Protein AF-E1YD56-F1 (afdb_monomer)

Sequence (210 aa):
MLNVIISDNLYDTQFVEKWTTGFDELAEHIKAYPPEKIEKITLVPEKIIRSMAHLFAANKPACIVEGINTLQQVPTGFQSQRAMLILQSITANIDIAGGLLAVDLGGPEIPSVANCASLRLSDTPKEPSMGQEQFPILVQGGWTAQGMLLPDMILTGKPYPIKGLAVVGSNPLLTWPNTNKMRSALKKPALFTAISIQEMFNYQGNPGFL

Radius of gyration: 22.92 Å; Cα contacts (8 Å, |Δi|>4): 198; chains: 1; bounding box: 48×49×58 Å

Structure (mmCIF, N/CA/C/O backbone):
data_AF-E1YD56-F1
#
_entry.id   AF-E1YD56-F1
#
loop_
_atom_site.group_PDB
_atom_site.id
_atom_site.type_symbol
_atom_site.label_atom_id
_atom_site.label_alt_id
_atom_site.label_comp_id
_atom_site.label_asym_id
_atom_site.label_entity_id
_atom_site.label_seq_id
_atom_site.pdbx_PDB_ins_code
_atom_site.Cartn_x
_atom_site.Cartn_y
_atom_site.Cartn_z
_atom_site.occupancy
_atom_site.B_iso_or_equiv
_atom_site.auth_seq_id
_atom_site.auth_comp_id
_atom_site.auth_asym_id
_atom_site.auth_atom_id
_atom_site.pdbx_PDB_model_num
ATOM 1 N N . MET A 1 1 ? 3.301 -2.796 -14.795 1.00 97.50 1 MET A N 1
ATOM 2 C CA . MET A 1 1 ? 4.422 -1.853 -15.017 1.00 97.50 1 MET A CA 1
ATOM 3 C C . MET A 1 1 ? 5.742 -2.419 -14.520 1.00 97.50 1 MET A C 1
ATOM 5 O O . MET A 1 1 ? 6.597 -2.626 -15.361 1.00 97.50 1 MET A O 1
ATOM 9 N N . LEU A 1 2 ? 5.891 -2.746 -13.226 1.00 97.94 2 LEU A N 1
ATOM 10 C CA . LEU A 1 2 ? 7.128 -3.347 -12.686 1.00 97.94 2 LEU A CA 1
ATOM 11 C C . LEU A 1 2 ? 7.635 -4.549 -13.500 1.00 97.94 2 LEU A C 1
ATOM 13 O O . LEU A 1 2 ? 8.813 -4.593 -13.820 1.00 97.94 2 LEU A O 1
ATOM 17 N N . ASN A 1 3 ? 6.738 -5.466 -13.891 1.00 98.25 3 ASN A N 1
ATOM 18 C CA . ASN A 1 3 ? 7.088 -6.615 -14.734 1.00 98.25 3 ASN A CA 1
ATOM 19 C C . ASN A 1 3 ? 7.823 -6.189 -16.019 1.00 98.25 3 ASN A C 1
ATOM 21 O O . ASN A 1 3 ? 8.915 -6.677 -16.261 1.00 98.25 3 ASN A O 1
ATOM 25 N N . VAL A 1 4 ? 7.258 -5.228 -16.760 1.00 98.44 4 VAL A N 1
ATOM 26 C CA . VAL A 1 4 ? 7.812 -4.702 -18.022 1.00 98.44 4 VAL A CA 1
ATOM 27 C C . VAL A 1 4 ? 9.142 -3.986 -17.789 1.00 98.44 4 VAL A C 1
ATOM 29 O O . VAL A 1 4 ? 10.102 -4.214 -18.507 1.00 98.44 4 VAL A O 1
ATOM 32 N N . ILE A 1 5 ? 9.227 -3.139 -16.760 1.00 98.31 5 ILE A N 1
ATOM 33 C CA . ILE A 1 5 ? 10.460 -2.391 -16.461 1.00 98.31 5 ILE A CA 1
ATOM 34 C C . ILE A 1 5 ? 11.612 -3.332 -16.106 1.00 98.31 5 ILE A C 1
ATOM 36 O O . ILE A 1 5 ? 12.743 -3.088 -16.515 1.00 98.31 5 ILE A O 1
ATOM 40 N N . ILE A 1 6 ? 11.331 -4.401 -15.361 1.00 98.19 6 ILE A N 1
ATOM 41 C CA . ILE A 1 6 ? 12.342 -5.385 -14.970 1.00 98.19 6 ILE A CA 1
ATOM 42 C C . ILE A 1 6 ? 12.694 -6.298 -16.151 1.00 98.19 6 ILE A C 1
ATOM 44 O O . ILE A 1 6 ? 13.875 -6.489 -16.417 1.00 98.19 6 ILE A O 1
ATOM 48 N N . SER A 1 7 ? 11.708 -6.823 -16.890 1.00 97.62 7 SER A N 1
ATOM 49 C CA . SER A 1 7 ? 11.961 -7.718 -18.032 1.00 97.62 7 SER A CA 1
ATOM 50 C C . SER A 1 7 ? 12.746 -7.044 -19.150 1.00 97.62 7 SER A C 1
ATOM 52 O O . SER A 1 7 ? 13.594 -7.675 -19.776 1.00 97.62 7 SER A O 1
ATOM 54 N N . ASP A 1 8 ? 12.476 -5.760 -19.374 1.00 97.88 8 ASP A N 1
ATOM 55 C CA . ASP A 1 8 ? 13.041 -4.997 -20.481 1.00 97.88 8 ASP A CA 1
ATOM 56 C C . ASP A 1 8 ? 14.311 -4.235 -20.046 1.00 97.88 8 ASP A C 1
ATOM 58 O O . ASP A 1 8 ? 14.873 -3.472 -20.827 1.00 97.88 8 ASP A O 1
ATOM 62 N N . ASN A 1 9 ? 14.791 -4.461 -18.812 1.00 97.56 9 ASN A N 1
ATOM 63 C CA . ASN A 1 9 ? 15.981 -3.834 -18.219 1.00 97.56 9 ASN A CA 1
ATOM 64 C C . ASN A 1 9 ? 15.946 -2.293 -18.253 1.00 97.56 9 ASN A C 1
ATOM 66 O O . ASN A 1 9 ? 16.940 -1.636 -18.552 1.00 97.56 9 ASN A O 1
ATOM 70 N N . LEU A 1 10 ? 14.783 -1.708 -17.950 1.00 97.69 10 LEU A N 1
ATOM 71 C CA . LEU A 1 10 ? 14.548 -0.257 -17.962 1.00 97.69 10 LEU A CA 1
ATOM 72 C C . LEU A 1 10 ? 14.755 0.405 -16.586 1.00 97.69 10 LEU A C 1
ATOM 74 O O . LEU A 1 10 ? 14.531 1.606 -16.431 1.00 97.69 10 LEU A O 1
ATOM 78 N N . TYR A 1 11 ? 15.114 -0.375 -15.568 1.00 97.69 11 TYR A N 1
ATOM 79 C CA . TYR A 1 11 ? 15.417 0.121 -14.227 1.00 97.69 11 TYR A CA 1
ATOM 80 C C . TYR A 1 11 ? 16.846 0.680 -14.146 1.00 97.69 11 TYR A C 1
ATOM 82 O O . TYR A 1 11 ? 17.686 0.440 -15.009 1.00 97.69 11 TYR A O 1
ATOM 90 N N . ASP A 1 12 ? 17.128 1.454 -13.103 1.00 97.62 12 ASP A N 1
ATOM 91 C CA . ASP A 1 12 ? 18.448 2.018 -12.849 1.00 97.62 12 ASP A CA 1
ATOM 92 C C . ASP A 1 12 ? 19.313 1.024 -12.063 1.00 97.62 12 ASP A C 1
ATOM 94 O O . ASP A 1 12 ? 19.185 0.889 -10.845 1.00 97.62 12 ASP A O 1
ATOM 98 N N . THR A 1 13 ? 20.182 0.297 -12.769 1.00 97.12 13 THR A N 1
ATOM 99 C CA . THR A 1 13 ? 21.017 -0.759 -12.177 1.00 97.12 13 THR A CA 1
ATOM 100 C C . THR A 1 13 ? 21.904 -0.237 -11.049 1.00 97.12 13 THR A C 1
ATOM 102 O O . THR A 1 13 ? 21.991 -0.870 -10.002 1.00 97.12 13 THR A O 1
ATOM 105 N N . GLN A 1 14 ? 22.510 0.945 -11.212 1.00 97.31 14 GLN A N 1
ATOM 106 C CA . GLN A 1 14 ? 23.402 1.502 -10.190 1.00 97.31 14 GLN A CA 1
ATOM 107 C C . GLN A 1 14 ? 22.642 1.878 -8.920 1.00 97.31 14 GLN A C 1
ATOM 109 O O . GLN A 1 14 ? 23.157 1.687 -7.818 1.00 97.31 14 GLN A O 1
ATOM 114 N N . PHE A 1 15 ? 21.435 2.429 -9.062 1.00 96.62 15 PHE A N 1
ATOM 115 C CA . PHE A 1 15 ? 20.591 2.744 -7.919 1.00 96.62 15 PHE A CA 1
ATOM 116 C C . PHE A 1 15 ? 20.139 1.474 -7.200 1.00 96.62 15 PHE A C 1
ATOM 118 O O . PHE A 1 15 ? 20.259 1.390 -5.979 1.00 96.62 15 PHE A O 1
ATOM 125 N N . VAL A 1 16 ? 19.662 0.479 -7.952 1.00 97.56 16 VAL A N 1
ATOM 126 C CA . VAL A 1 16 ? 19.208 -0.804 -7.402 1.00 97.56 16 VAL A CA 1
ATOM 127 C C . VAL A 1 16 ? 20.330 -1.488 -6.616 1.00 97.56 16 VAL A C 1
ATOM 129 O O . VAL A 1 16 ? 20.113 -1.864 -5.466 1.00 97.56 16 VAL A O 1
ATOM 132 N N . GLU A 1 17 ? 21.537 -1.573 -7.176 1.00 97.44 17 GLU A N 1
ATOM 133 C CA . GLU A 1 17 ? 22.689 -2.211 -6.523 1.00 97.44 17 GLU A CA 1
ATOM 134 C C . GLU A 1 17 ? 23.142 -1.489 -5.246 1.00 97.44 17 GLU A C 1
ATOM 136 O O . GLU A 1 17 ? 23.546 -2.135 -4.281 1.00 97.44 17 GLU A O 1
ATOM 141 N N . LYS A 1 18 ? 23.107 -0.151 -5.231 1.00 97.50 18 LYS A N 1
ATOM 142 C CA . LYS A 1 18 ? 23.655 0.648 -4.121 1.00 97.50 18 LYS A CA 1
ATOM 143 C C . LYS A 1 18 ? 22.656 0.912 -2.999 1.00 97.50 18 LYS A C 1
ATOM 145 O O . LYS A 1 18 ? 23.067 1.026 -1.848 1.00 97.50 18 LYS A O 1
ATOM 150 N N . TRP A 1 19 ? 21.377 1.069 -3.333 1.00 96.12 19 TRP A N 1
ATOM 151 C CA . TRP A 1 19 ? 20.384 1.682 -2.441 1.00 96.12 19 TRP A CA 1
ATOM 152 C C . TRP A 1 19 ? 19.150 0.821 -2.186 1.00 96.12 19 TRP A C 1
ATOM 154 O O . TRP A 1 19 ? 18.230 1.269 -1.503 1.00 96.12 19 TRP A O 1
ATOM 164 N N . THR A 1 20 ? 19.096 -0.400 -2.718 1.00 96.25 20 THR A N 1
ATOM 165 C CA . THR A 1 20 ? 17.945 -1.285 -2.522 1.00 96.25 20 THR A CA 1
ATOM 166 C C . THR A 1 20 ? 18.356 -2.646 -1.980 1.00 96.25 20 THR A C 1
ATOM 168 O O . THR A 1 20 ? 19.512 -3.054 -2.054 1.00 96.25 20 THR A O 1
ATOM 171 N N . THR A 1 21 ? 17.386 -3.353 -1.411 1.00 97.31 21 THR A N 1
ATOM 172 C CA . THR A 1 21 ? 17.513 -4.748 -0.990 1.00 97.31 21 THR A CA 1
ATOM 173 C C . THR A 1 21 ? 16.291 -5.520 -1.473 1.00 97.31 21 THR A C 1
ATOM 175 O O . THR A 1 21 ? 15.221 -4.943 -1.687 1.00 97.31 21 THR A O 1
ATOM 178 N N . GLY A 1 22 ? 16.440 -6.830 -1.673 1.00 97.00 22 GLY A N 1
ATOM 179 C CA . GLY A 1 22 ? 15.328 -7.690 -2.081 1.00 97.00 22 GLY A CA 1
ATOM 180 C C . GLY A 1 22 ? 14.933 -7.589 -3.564 1.00 97.00 22 GLY A C 1
ATOM 181 O O . GLY A 1 22 ? 13.801 -7.931 -3.919 1.00 97.00 22 GLY A O 1
ATOM 182 N N . PHE A 1 23 ? 15.801 -7.040 -4.427 1.00 98.06 23 PHE A N 1
ATOM 183 C CA . PHE A 1 23 ? 15.485 -6.848 -5.848 1.00 98.06 23 PHE A CA 1
ATOM 184 C C . PHE A 1 23 ? 15.332 -8.177 -6.591 1.00 98.06 23 PHE A C 1
ATOM 186 O O . PHE A 1 23 ? 14.407 -8.313 -7.389 1.00 98.06 23 PHE A O 1
ATOM 193 N N . ASP A 1 24 ? 16.175 -9.167 -6.302 1.00 97.69 24 ASP A N 1
ATOM 194 C CA . ASP A 1 24 ? 16.116 -10.477 -6.957 1.00 97.69 24 ASP A CA 1
ATOM 195 C C . ASP A 1 24 ? 14.813 -11.210 -6.610 1.00 97.69 24 ASP A C 1
ATOM 197 O O . ASP A 1 24 ? 14.132 -11.750 -7.485 1.00 97.69 24 ASP A O 1
ATOM 201 N N . GLU A 1 25 ? 14.393 -11.155 -5.344 1.00 98.38 25 GLU A N 1
ATOM 202 C CA . GLU A 1 25 ? 13.125 -11.711 -4.878 1.00 98.38 25 GLU A CA 1
ATOM 203 C C . GLU A 1 25 ? 11.928 -10.989 -5.506 1.00 98.38 25 GLU A C 1
ATOM 205 O O . GLU A 1 25 ? 10.936 -11.624 -5.874 1.00 98.38 25 GLU A O 1
ATOM 210 N N . LEU A 1 26 ? 12.014 -9.664 -5.669 1.00 97.75 26 LEU A N 1
ATOM 211 C CA . LEU A 1 26 ? 11.012 -8.881 -6.388 1.00 97.75 26 LEU A CA 1
ATOM 212 C C . LEU A 1 26 ? 10.951 -9.277 -7.869 1.00 97.75 26 LEU A C 1
ATOM 214 O O . LEU A 1 26 ? 9.853 -9.461 -8.401 1.00 97.75 26 LEU A O 1
ATOM 218 N N . ALA A 1 27 ? 12.102 -9.391 -8.531 1.00 97.69 27 ALA A N 1
ATOM 219 C CA . ALA A 1 27 ? 12.211 -9.742 -9.940 1.00 97.69 27 ALA A CA 1
ATOM 220 C C . ALA A 1 27 ? 11.652 -11.145 -10.204 1.00 97.69 27 ALA A C 1
ATOM 222 O O . ALA A 1 27 ? 10.954 -11.350 -11.196 1.00 97.69 27 ALA A O 1
ATOM 223 N N . GLU A 1 28 ? 11.873 -12.094 -9.295 1.00 98.31 28 GLU A N 1
ATOM 224 C CA . GLU A 1 28 ? 11.252 -13.414 -9.371 1.00 98.31 28 GLU A CA 1
ATOM 225 C C . GLU A 1 28 ? 9.739 -13.337 -9.132 1.00 98.31 28 GLU A C 1
ATOM 227 O O . GLU A 1 28 ? 8.950 -13.832 -9.939 1.00 98.31 28 GLU A O 1
ATOM 232 N N . HIS A 1 29 ? 9.304 -12.643 -8.076 1.00 97.50 29 HIS A N 1
ATOM 233 C CA . HIS A 1 29 ? 7.885 -12.500 -7.748 1.00 97.50 29 HIS A CA 1
ATOM 234 C C . HIS A 1 29 ? 7.080 -11.870 -8.892 1.00 97.50 29 HIS A C 1
ATOM 236 O O . HIS A 1 29 ? 5.958 -12.296 -9.187 1.00 97.50 29 HIS A O 1
ATOM 242 N N . ILE A 1 30 ? 7.640 -10.857 -9.562 1.00 97.00 30 ILE A N 1
ATOM 243 C CA . ILE A 1 30 ? 6.908 -10.086 -10.564 1.00 97.00 30 ILE A CA 1
ATOM 244 C C . ILE A 1 30 ? 6.680 -10.859 -11.870 1.00 97.00 30 ILE A C 1
ATOM 246 O O . ILE A 1 30 ? 5.777 -10.501 -12.633 1.00 97.00 30 ILE A O 1
ATOM 250 N N . LYS A 1 31 ? 7.422 -11.950 -12.124 1.00 97.38 31 LYS A N 1
ATOM 251 C CA . LYS A 1 31 ? 7.210 -12.833 -13.289 1.00 97.38 31 LYS A CA 1
ATOM 252 C C . LYS A 1 31 ? 5.800 -13.419 -13.322 1.00 97.38 31 LYS A C 1
ATOM 254 O O . LYS A 1 31 ? 5.250 -13.637 -14.397 1.00 97.38 31 LYS A O 1
ATOM 259 N N . ALA A 1 32 ? 5.168 -13.597 -12.160 1.00 97.31 32 ALA A N 1
ATOM 260 C CA . ALA A 1 32 ? 3.796 -14.089 -12.047 1.00 97.31 32 ALA A CA 1
ATOM 261 C C . ALA A 1 32 ? 2.719 -13.088 -12.528 1.00 97.31 32 ALA A C 1
ATOM 263 O O . ALA A 1 32 ? 1.527 -13.430 -12.545 1.00 97.31 32 ALA A O 1
ATOM 264 N N . TYR A 1 33 ? 3.114 -11.869 -12.915 1.00 97.00 33 TYR A N 1
ATOM 265 C CA . TYR A 1 33 ? 2.230 -10.760 -13.284 1.00 97.00 33 TYR A CA 1
ATOM 266 C C . TYR A 1 33 ? 2.557 -10.172 -14.673 1.00 97.00 33 TYR A C 1
ATOM 268 O O . TYR A 1 33 ? 2.828 -8.970 -14.780 1.00 97.00 33 TYR A O 1
ATOM 276 N N . PRO A 1 34 ? 2.533 -10.983 -15.747 1.00 97.81 34 PRO A N 1
ATOM 277 C CA . PRO A 1 34 ? 2.776 -10.487 -17.097 1.00 97.81 34 PRO A CA 1
ATOM 278 C C . PRO A 1 34 ? 1.607 -9.594 -17.582 1.00 97.81 34 PRO A C 1
ATOM 280 O O . PRO A 1 34 ? 0.466 -9.805 -17.145 1.00 97.81 34 PRO A O 1
ATOM 283 N N . PRO A 1 35 ? 1.846 -8.591 -18.452 1.00 97.75 35 PRO A N 1
ATOM 284 C CA . PRO A 1 35 ? 0.825 -7.634 -18.900 1.00 97.75 35 PRO A CA 1
ATOM 285 C C . PRO A 1 35 ? -0.464 -8.269 -19.435 1.00 97.75 35 PRO A C 1
ATOM 287 O O . PRO A 1 35 ? -1.548 -7.799 -19.104 1.00 97.75 35 PRO A O 1
ATOM 290 N N . GLU A 1 36 ? -0.363 -9.383 -20.156 1.00 97.38 36 GLU A N 1
ATOM 291 C CA . GLU A 1 36 ? -1.482 -10.123 -20.751 1.00 97.38 36 GLU A CA 1
ATOM 292 C C . GLU A 1 36 ? -2.401 -10.735 -19.679 1.00 97.38 36 GLU A C 1
ATOM 294 O O . GLU A 1 36 ? -3.612 -10.877 -19.862 1.00 97.38 36 GLU A O 1
ATOM 299 N N . LYS A 1 37 ? -1.832 -11.110 -18.524 1.00 97.56 37 LYS A N 1
ATOM 300 C CA . LYS A 1 37 ? -2.603 -11.563 -17.357 1.00 97.56 37 LYS A CA 1
ATOM 301 C C . LYS A 1 37 ? -3.250 -10.380 -16.646 1.00 97.56 37 LYS A C 1
ATOM 303 O O . LYS A 1 37 ? -4.392 -10.492 -16.206 1.00 97.56 37 LYS A O 1
ATOM 308 N N . ILE A 1 38 ? -2.524 -9.270 -16.517 1.00 97.06 38 ILE A N 1
ATOM 309 C CA . ILE A 1 38 ? -2.999 -8.075 -15.812 1.00 97.06 38 ILE A CA 1
ATOM 310 C C . ILE A 1 38 ? -4.135 -7.387 -16.566 1.00 97.06 38 ILE A C 1
ATOM 312 O O . ILE A 1 38 ? -5.080 -6.950 -15.916 1.00 97.06 38 ILE A O 1
ATOM 316 N N . GLU A 1 39 ? -4.111 -7.375 -17.899 1.00 97.94 39 GLU A N 1
ATOM 317 C CA . GLU A 1 39 ? -5.198 -6.842 -18.730 1.00 97.94 39 GLU A CA 1
ATOM 318 C C . GLU A 1 39 ? -6.559 -7.439 -18.353 1.00 97.94 39 GLU A C 1
ATOM 320 O O . GLU A 1 39 ? -7.542 -6.717 -18.209 1.00 97.94 39 GLU A O 1
ATOM 325 N N . LYS A 1 40 ? -6.614 -8.748 -18.089 1.00 97.62 40 LYS A N 1
ATOM 326 C CA . LYS A 1 40 ? -7.855 -9.431 -17.690 1.00 97.62 40 LYS A CA 1
ATOM 327 C C . LYS A 1 40 ? -8.380 -8.987 -16.321 1.00 97.62 40 LYS A C 1
ATOM 329 O O . LYS A 1 40 ? -9.562 -9.157 -16.047 1.00 97.62 40 LYS A O 1
ATOM 334 N N . ILE A 1 41 ? -7.507 -8.468 -15.457 1.00 95.88 41 ILE A N 1
ATOM 335 C CA . ILE A 1 41 ? -7.836 -8.037 -14.091 1.00 95.88 41 ILE A CA 1
ATOM 336 C C . ILE A 1 41 ? -8.216 -6.556 -14.076 1.00 95.88 41 ILE A C 1
ATOM 338 O O . ILE A 1 41 ? -9.197 -6.177 -13.444 1.00 95.88 41 ILE A O 1
ATOM 342 N N . THR A 1 42 ? -7.423 -5.715 -14.740 1.00 95.31 42 THR A N 1
ATOM 343 C CA . THR A 1 42 ? -7.572 -4.254 -14.694 1.00 95.31 42 THR A CA 1
ATOM 344 C C . THR A 1 42 ? -8.456 -3.706 -15.804 1.00 95.31 42 THR A C 1
ATOM 346 O O . THR A 1 42 ? -8.864 -2.552 -15.722 1.00 95.31 42 THR A O 1
ATOM 349 N N . LEU A 1 43 ? -8.726 -4.508 -16.841 1.00 97.44 43 LEU A N 1
ATOM 350 C CA . LEU A 1 43 ? -9.391 -4.102 -18.083 1.00 97.44 43 LEU A CA 1
ATOM 351 C C . LEU A 1 43 ? -8.620 -3.023 -18.866 1.00 97.44 43 LEU A C 1
ATOM 353 O O . LEU A 1 43 ? -9.164 -2.397 -19.774 1.00 97.44 43 LEU A O 1
ATOM 357 N N . VAL A 1 44 ? -7.344 -2.811 -18.530 1.00 97.69 44 VAL A N 1
ATOM 358 C CA . VAL A 1 44 ? -6.437 -1.925 -19.266 1.00 97.69 44 VAL A CA 1
ATOM 359 C C . VAL A 1 44 ? -5.682 -2.767 -20.295 1.00 97.69 44 VAL A C 1
ATOM 361 O O . VAL A 1 44 ? -4.990 -3.699 -19.880 1.00 97.69 44 VAL A O 1
ATOM 364 N N . PRO A 1 45 ? -5.750 -2.444 -21.602 1.00 98.31 45 PRO A N 1
ATOM 365 C CA . PRO A 1 45 ? -5.078 -3.228 -22.634 1.00 98.31 45 PRO A CA 1
ATOM 366 C C . PRO A 1 45 ? -3.582 -3.388 -22.359 1.00 98.31 45 PRO A C 1
ATOM 368 O O . PRO A 1 45 ? -2.910 -2.417 -21.992 1.00 98.31 45 PRO A O 1
ATOM 371 N N . GLU A 1 46 ? -3.026 -4.577 -22.590 1.00 97.81 46 GLU A N 1
ATOM 372 C CA . GLU A 1 46 ? -1.627 -4.870 -22.265 1.00 97.81 46 GLU A CA 1
ATOM 373 C C . GLU A 1 46 ? -0.641 -3.931 -22.975 1.00 97.81 46 GLU A C 1
ATOM 375 O O . GLU A 1 46 ? 0.334 -3.470 -22.374 1.00 97.81 46 GLU A O 1
ATOM 380 N N . LYS A 1 47 ? -0.963 -3.523 -24.210 1.00 98.12 47 LYS A N 1
ATOM 381 C CA . LYS A 1 47 ? -0.212 -2.514 -24.966 1.00 98.12 47 LYS A CA 1
ATOM 382 C C . LYS A 1 47 ? -0.116 -1.184 -24.215 1.00 98.12 47 LYS A C 1
ATOM 384 O O . LYS A 1 47 ? 0.958 -0.593 -24.177 1.00 98.12 47 LYS A O 1
ATOM 389 N N . ILE A 1 48 ? -1.202 -0.732 -23.585 1.00 98.44 48 ILE A N 1
ATOM 390 C CA . ILE A 1 48 ? -1.211 0.505 -22.793 1.00 98.44 48 ILE A CA 1
ATOM 391 C C . ILE A 1 48 ? -0.343 0.337 -21.544 1.00 98.44 48 ILE A C 1
ATOM 393 O O . ILE A 1 48 ? 0.470 1.210 -21.258 1.00 98.44 48 ILE A O 1
ATOM 397 N N . ILE A 1 49 ? -0.429 -0.803 -20.850 1.00 98.00 49 ILE A N 1
ATOM 398 C CA . ILE A 1 49 ? 0.411 -1.094 -19.674 1.00 98.00 49 ILE A CA 1
ATOM 399 C C . ILE A 1 49 ? 1.901 -1.050 -20.041 1.00 98.00 49 ILE A C 1
ATOM 401 O O . ILE A 1 49 ? 2.701 -0.454 -19.314 1.00 98.00 49 ILE A O 1
ATOM 405 N N . ARG A 1 50 ? 2.279 -1.671 -21.166 1.00 98.44 50 ARG A N 1
ATOM 406 C CA . ARG A 1 50 ? 3.653 -1.670 -21.687 1.00 98.44 50 ARG A CA 1
ATOM 407 C C . ARG A 1 50 ? 4.101 -0.260 -22.063 1.00 98.44 50 ARG A C 1
ATOM 409 O O . ARG A 1 50 ? 5.175 0.156 -21.633 1.00 98.44 50 ARG A O 1
ATOM 416 N N . SER A 1 51 ? 3.272 0.494 -22.787 1.00 98.25 51 SER A N 1
ATOM 417 C CA . SER A 1 51 ? 3.560 1.885 -23.154 1.00 98.25 51 SER A CA 1
ATOM 418 C C . SER A 1 51 ? 3.725 2.790 -21.933 1.00 98.25 51 SER A C 1
ATOM 420 O O . SER A 1 51 ? 4.674 3.562 -21.889 1.00 98.25 51 SER A O 1
ATOM 422 N N . MET A 1 52 ? 2.868 2.665 -20.915 1.00 97.62 52 MET A N 1
ATOM 423 C CA . MET A 1 52 ? 2.991 3.418 -19.661 1.00 97.62 52 MET A CA 1
ATOM 424 C C . MET A 1 52 ? 4.291 3.087 -18.927 1.00 97.62 52 MET A C 1
ATOM 426 O O . MET A 1 52 ? 4.949 3.987 -18.416 1.00 97.62 52 MET A O 1
ATOM 430 N N . ALA A 1 53 ? 4.675 1.808 -18.878 1.00 97.81 53 ALA A N 1
ATOM 431 C CA . ALA A 1 53 ? 5.910 1.370 -18.235 1.00 97.81 53 ALA A CA 1
ATOM 432 C C . ALA A 1 53 ? 7.157 1.956 -18.920 1.00 97.81 53 ALA A C 1
ATOM 434 O O . ALA A 1 53 ? 8.022 2.506 -18.242 1.00 97.81 53 ALA A O 1
ATOM 435 N N . HIS A 1 54 ? 7.206 1.907 -20.255 1.00 97.94 54 HIS A N 1
ATOM 436 C CA . HIS A 1 54 ? 8.284 2.510 -21.042 1.00 97.94 54 HIS A CA 1
ATOM 437 C C . HIS A 1 54 ? 8.316 4.031 -20.894 1.00 97.94 54 HIS A C 1
ATOM 439 O O . HIS A 1 54 ? 9.378 4.604 -20.674 1.00 97.94 54 HIS A O 1
ATOM 445 N N . LEU A 1 55 ? 7.153 4.685 -20.977 1.00 97.25 55 LEU A N 1
ATOM 446 C CA . LEU A 1 55 ? 7.039 6.132 -20.818 1.00 97.25 55 LEU A CA 1
ATOM 447 C C . LEU A 1 55 ? 7.554 6.574 -19.445 1.00 97.25 55 LEU A C 1
ATOM 449 O O . LEU A 1 55 ? 8.331 7.520 -19.364 1.00 97.25 55 LEU A O 1
ATOM 453 N N . PHE A 1 56 ? 7.151 5.876 -18.383 1.00 97.06 56 PHE A N 1
ATOM 454 C CA . PHE A 1 56 ? 7.570 6.184 -17.021 1.00 97.06 56 PHE A CA 1
ATOM 455 C C . PHE A 1 56 ? 9.081 5.999 -16.820 1.00 97.06 56 PHE A C 1
ATOM 457 O O . PHE A 1 56 ? 9.724 6.854 -16.225 1.00 97.06 56 PHE A O 1
ATOM 464 N N . ALA A 1 57 ? 9.662 4.912 -17.337 1.00 96.31 57 ALA A N 1
ATOM 465 C CA . ALA A 1 57 ? 11.094 4.652 -17.189 1.00 96.31 57 ALA A CA 1
ATOM 466 C C . ALA A 1 57 ? 11.977 5.586 -18.041 1.00 96.31 57 ALA A C 1
ATOM 468 O O . ALA A 1 57 ? 13.085 5.927 -17.626 1.00 96.31 57 ALA A O 1
ATOM 469 N N . ALA A 1 58 ? 11.494 6.008 -19.216 1.00 94.81 58 ALA A N 1
ATOM 470 C CA . ALA A 1 58 ? 12.241 6.861 -20.140 1.00 94.81 58 ALA A CA 1
ATOM 471 C C . ALA A 1 58 ? 12.229 8.350 -19.752 1.00 94.81 58 ALA A C 1
ATOM 473 O O . ALA A 1 58 ? 13.203 9.055 -20.010 1.00 94.81 58 ALA A O 1
ATOM 474 N N . ASN A 1 59 ? 11.144 8.846 -19.152 1.00 93.12 59 ASN A N 1
ATOM 475 C CA . ASN A 1 59 ? 11.035 10.251 -18.760 1.00 93.12 59 ASN A CA 1
ATOM 476 C C . ASN A 1 59 ? 11.536 10.432 -17.329 1.00 93.12 59 ASN A C 1
ATOM 478 O O . ASN A 1 59 ? 10.794 10.203 -16.381 1.00 93.12 59 ASN A O 1
ATOM 482 N N . LYS A 1 60 ? 12.794 10.849 -17.174 1.00 89.06 60 LYS A N 1
ATOM 483 C CA . LYS A 1 60 ? 13.384 11.177 -15.871 1.00 89.06 60 LYS A CA 1
ATOM 484 C C . LYS A 1 60 ? 13.577 12.695 -15.749 1.00 89.06 60 LYS A C 1
ATOM 486 O O . LYS A 1 60 ? 14.068 13.299 -16.705 1.00 89.06 60 LYS A O 1
ATOM 491 N N . PRO A 1 61 ? 13.250 13.317 -14.604 1.00 92.19 61 PRO A N 1
ATOM 492 C CA . PRO A 1 61 ? 12.629 12.736 -13.407 1.00 92.19 61 PRO A CA 1
ATOM 493 C C . PRO A 1 61 ? 11.125 12.450 -13.604 1.00 92.19 61 PRO A C 1
ATOM 495 O O . PRO A 1 61 ? 10.433 13.202 -14.289 1.00 92.19 61 PRO A O 1
ATOM 498 N N . ALA A 1 62 ? 10.615 11.388 -12.977 1.00 93.25 62 ALA A N 1
ATOM 499 C CA . ALA A 1 62 ? 9.187 11.064 -12.912 1.00 93.25 62 ALA A CA 1
ATOM 500 C C . ALA A 1 62 ? 8.724 10.904 -11.463 1.00 93.25 62 ALA A C 1
ATOM 502 O O . ALA A 1 62 ? 9.428 10.335 -10.637 1.00 93.25 62 ALA A O 1
ATOM 503 N N . CYS A 1 63 ? 7.509 11.351 -11.156 1.00 92.94 63 CYS A N 1
ATOM 504 C CA . CYS A 1 63 ? 6.941 11.260 -9.815 1.00 92.94 63 CYS A CA 1
ATOM 505 C C . CYS A 1 63 ? 5.502 10.748 -9.882 1.00 92.94 63 CYS A C 1
ATOM 507 O O . CYS A 1 63 ? 4.716 11.163 -10.737 1.00 92.94 63 CYS A O 1
ATOM 509 N N . ILE A 1 64 ? 5.162 9.837 -8.974 1.00 92.19 64 ILE A N 1
ATOM 510 C CA . ILE A 1 64 ? 3.803 9.359 -8.745 1.00 92.19 64 ILE A CA 1
ATOM 511 C C . ILE A 1 64 ? 3.334 9.991 -7.441 1.00 92.19 64 ILE A C 1
ATOM 513 O O . ILE A 1 64 ? 3.719 9.562 -6.353 1.00 92.19 64 ILE A O 1
ATOM 517 N N . VAL A 1 65 ? 2.491 11.014 -7.568 1.00 86.94 65 VAL A N 1
ATOM 518 C CA . VAL A 1 65 ? 1.845 11.667 -6.429 1.00 86.94 65 VAL A CA 1
ATOM 519 C C . VAL A 1 65 ? 0.494 11.010 -6.200 1.00 86.94 65 VAL A C 1
ATOM 521 O O . VAL A 1 65 ? -0.401 11.082 -7.043 1.00 86.94 65 VAL A O 1
ATOM 524 N N . GLU A 1 66 ? 0.342 10.365 -5.051 1.00 80.00 66 GLU A N 1
ATOM 525 C CA . GLU A 1 66 ? -0.953 9.848 -4.631 1.00 80.00 66 GLU A CA 1
ATOM 526 C C . GLU A 1 66 ? -1.857 10.992 -4.162 1.00 80.00 66 GLU A C 1
ATOM 528 O O . GLU A 1 66 ? -1.445 11.865 -3.397 1.00 80.00 66 GLU A O 1
ATOM 533 N N . GLY A 1 67 ? -3.121 10.9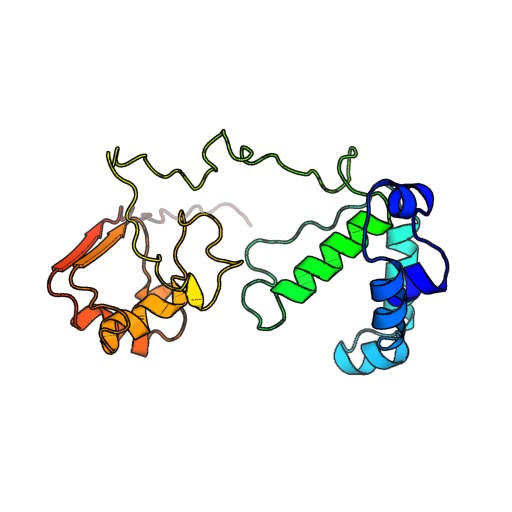62 -4.584 1.00 76.94 67 GLY A N 1
ATOM 534 C CA . GLY A 1 67 ? -4.154 11.778 -3.957 1.00 76.94 67 GLY A CA 1
ATOM 535 C C . GLY A 1 67 ? -4.448 11.302 -2.531 1.00 76.94 67 GLY A C 1
ATOM 536 O O . GLY A 1 67 ? -4.163 10.158 -2.155 1.00 76.94 67 GLY A O 1
ATOM 537 N N . ILE A 1 68 ? -5.080 12.168 -1.739 1.00 74.94 68 ILE A N 1
ATOM 538 C CA . ILE A 1 68 ? -5.507 11.823 -0.382 1.00 74.94 68 ILE A CA 1
ATOM 539 C C . ILE A 1 68 ? -6.490 10.650 -0.453 1.00 74.94 68 ILE A C 1
ATOM 541 O O . ILE A 1 68 ? -7.517 10.736 -1.125 1.00 74.94 68 ILE A O 1
ATOM 545 N N . ASN A 1 69 ? -6.189 9.572 0.281 1.00 70.06 69 ASN A N 1
ATOM 546 C CA . ASN A 1 69 ? -7.099 8.451 0.513 1.00 70.06 69 ASN A CA 1
ATOM 547 C C . ASN A 1 69 ? -7.490 7.643 -0.748 1.00 70.06 69 ASN A C 1
ATOM 549 O O . ASN A 1 69 ? -8.493 6.933 -0.748 1.00 70.06 69 ASN A O 1
ATOM 553 N N . THR A 1 70 ? -6.686 7.715 -1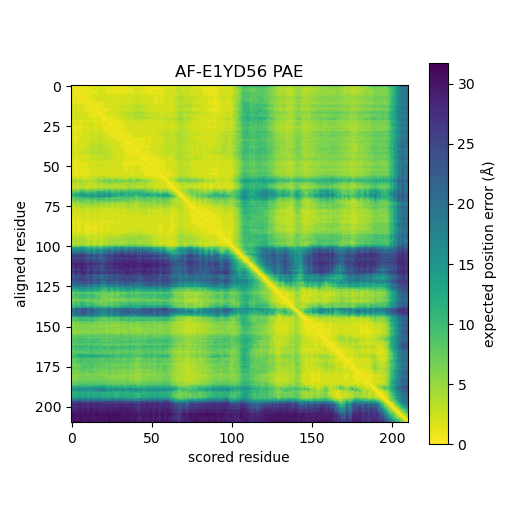.815 1.00 73.81 70 THR A N 1
ATOM 554 C CA . THR A 1 70 ? -7.003 7.083 -3.112 1.00 73.81 70 THR A CA 1
ATOM 555 C C . THR A 1 70 ? -6.972 5.553 -3.051 1.00 73.81 70 THR A C 1
ATOM 557 O O . THR A 1 70 ? -7.868 4.883 -3.555 1.00 73.81 70 THR A O 1
ATOM 560 N N . LEU A 1 71 ? -5.940 4.986 -2.417 1.00 83.44 71 LEU A N 1
ATOM 561 C CA . LEU A 1 71 ? -5.745 3.533 -2.312 1.00 83.44 71 LEU A CA 1
ATOM 562 C C . LEU A 1 71 ? -5.886 3.017 -0.879 1.00 83.44 71 LEU A C 1
ATOM 564 O O . LEU A 1 71 ? -5.956 1.814 -0.657 1.00 83.44 71 LEU A O 1
ATOM 568 N N . GLN A 1 72 ? -5.958 3.907 0.107 1.00 80.69 72 GLN A N 1
ATOM 569 C CA . GLN A 1 72 ? -5.914 3.544 1.526 1.00 80.69 72 GLN A CA 1
ATOM 570 C C . GLN A 1 72 ? -7.234 2.938 2.041 1.00 80.69 72 GLN A C 1
ATOM 572 O O . GLN A 1 72 ? -7.266 2.401 3.145 1.00 80.69 72 GLN A O 1
ATOM 577 N N . GLN A 1 73 ? -8.307 2.968 1.238 1.00 85.06 73 GLN A N 1
ATOM 578 C CA . GLN A 1 73 ? -9.624 2.408 1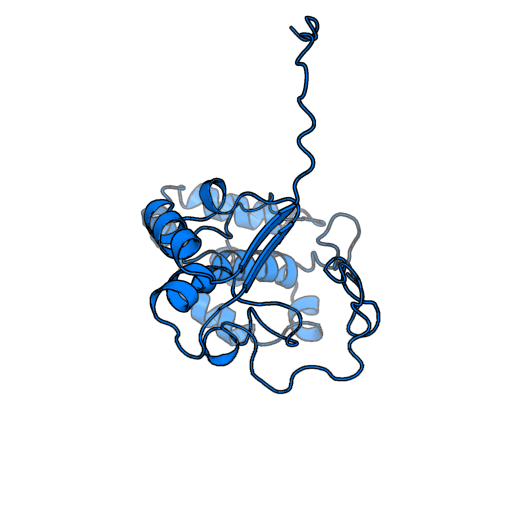.586 1.00 85.06 73 GLN A CA 1
ATOM 579 C C . GLN A 1 73 ? -9.927 1.053 0.941 1.00 85.06 73 GLN A C 1
ATOM 581 O O . GLN A 1 73 ? -11.043 0.550 1.075 1.00 85.06 73 GLN A O 1
ATOM 586 N N . VAL A 1 74 ? -8.964 0.451 0.238 1.00 86.81 74 VAL A N 1
ATOM 587 C CA . VAL A 1 74 ? -9.136 -0.873 -0.373 1.00 86.81 74 VAL A CA 1
ATOM 588 C C . VAL A 1 74 ? -8.243 -1.917 0.305 1.00 86.81 74 VAL A C 1
ATOM 590 O O . VAL A 1 74 ? -7.152 -1.578 0.766 1.00 86.81 74 VAL A O 1
ATOM 593 N N . PRO A 1 75 ? -8.645 -3.205 0.348 1.00 87.44 75 PRO A N 1
ATOM 594 C CA . PRO A 1 75 ? -7.876 -4.252 1.034 1.00 87.44 75 PRO A CA 1
ATOM 595 C C . PRO A 1 75 ? -6.430 -4.404 0.541 1.00 87.44 75 PRO A C 1
ATOM 597 O O . PRO A 1 75 ? -5.540 -4.777 1.300 1.00 87.44 75 PRO A O 1
ATOM 600 N N . THR A 1 76 ? -6.182 -4.100 -0.733 1.00 89.94 76 THR A N 1
ATOM 601 C CA . THR A 1 76 ? -4.864 -4.180 -1.378 1.00 89.94 76 THR A CA 1
ATOM 602 C C . THR A 1 76 ? -4.090 -2.860 -1.337 1.00 89.94 76 THR A C 1
ATOM 604 O O . THR A 1 76 ? -3.028 -2.756 -1.957 1.00 89.94 76 THR A O 1
ATOM 607 N N . GLY A 1 77 ? -4.593 -1.853 -0.618 1.00 89.00 77 GLY A N 1
ATOM 608 C CA . GLY A 1 77 ? -4.056 -0.494 -0.600 1.00 89.00 77 GLY A CA 1
ATOM 609 C C . GLY A 1 77 ? -2.582 -0.445 -0.241 1.00 89.00 77 GLY A C 1
ATOM 610 O O . GLY A 1 77 ? -1.774 0.074 -1.004 1.00 89.00 77 GLY A O 1
ATOM 611 N N . PHE A 1 78 ? -2.218 -1.106 0.858 1.00 87.50 78 PHE A N 1
ATOM 612 C CA . PHE A 1 78 ? -0.836 -1.181 1.327 1.00 87.50 78 PHE A CA 1
ATOM 613 C C . PHE A 1 78 ? 0.123 -1.745 0.267 1.00 87.50 78 PHE A C 1
ATOM 615 O O . PHE A 1 78 ? 1.189 -1.187 0.022 1.00 87.50 78 PHE A O 1
ATOM 622 N N . GLN A 1 79 ? -0.265 -2.831 -0.411 1.00 91.25 79 GLN A N 1
ATOM 623 C CA . GLN A 1 79 ? 0.574 -3.433 -1.453 1.00 91.25 79 GLN A CA 1
ATOM 624 C C . GLN A 1 79 ? 0.646 -2.562 -2.708 1.00 91.25 79 GLN A C 1
ATOM 626 O O . GLN A 1 79 ? 1.683 -2.515 -3.363 1.00 91.25 79 GLN A O 1
ATOM 631 N N . SER A 1 80 ? -0.431 -1.842 -3.023 1.00 91.62 80 SER A N 1
ATOM 632 C CA . SER A 1 80 ? -0.473 -0.923 -4.162 1.00 91.62 80 SER A CA 1
ATOM 633 C C . SER A 1 80 ? 0.454 0.274 -3.935 1.00 91.62 80 SER A C 1
ATOM 635 O O . SER A 1 80 ? 1.240 0.611 -4.818 1.00 91.62 80 SER A O 1
ATOM 637 N N . GLN A 1 81 ? 0.446 0.843 -2.724 1.00 89.88 81 GLN A N 1
ATOM 638 C CA . GLN A 1 81 ? 1.392 1.885 -2.314 1.00 89.88 81 GLN A CA 1
ATOM 639 C C . GLN A 1 81 ? 2.834 1.375 -2.360 1.00 89.88 81 GLN A C 1
ATOM 641 O O . GLN A 1 81 ? 3.699 1.999 -2.972 1.00 89.88 81 GLN A O 1
ATOM 646 N N . ARG A 1 82 ? 3.089 0.179 -1.810 1.00 91.75 82 ARG A N 1
ATOM 647 C CA . ARG A 1 82 ? 4.416 -0.446 -1.866 1.00 91.75 82 ARG A CA 1
ATOM 648 C C . ARG A 1 82 ? 4.900 -0.625 -3.306 1.00 91.75 82 ARG A C 1
ATOM 650 O O . ARG A 1 82 ? 6.056 -0.342 -3.596 1.00 91.75 82 ARG A O 1
ATOM 657 N N . ALA A 1 83 ? 4.025 -1.047 -4.218 1.00 94.69 83 ALA A N 1
ATOM 658 C CA . ALA A 1 83 ? 4.363 -1.212 -5.628 1.00 94.69 83 ALA A CA 1
ATOM 659 C C . ALA A 1 83 ? 4.698 0.120 -6.324 1.00 94.69 83 ALA A C 1
ATOM 661 O O . ALA A 1 83 ? 5.624 0.153 -7.132 1.00 94.69 83 ALA A O 1
ATOM 662 N N . MET A 1 84 ? 3.992 1.213 -6.014 1.00 93.31 84 MET A N 1
ATOM 663 C CA . MET A 1 84 ? 4.302 2.541 -6.565 1.00 93.31 84 MET A CA 1
ATOM 664 C C . MET A 1 84 ? 5.603 3.117 -6.008 1.00 93.31 84 MET A C 1
ATOM 666 O O . MET A 1 84 ? 6.368 3.718 -6.760 1.00 93.31 84 MET A O 1
ATOM 670 N N . LEU A 1 85 ? 5.884 2.908 -4.719 1.00 93.00 85 LEU A N 1
ATOM 671 C CA . LEU A 1 85 ? 7.169 3.282 -4.129 1.00 93.00 85 LEU A CA 1
ATOM 672 C C . LEU A 1 85 ? 8.310 2.515 -4.796 1.00 93.00 85 LEU A C 1
ATOM 674 O O . LEU A 1 85 ? 9.227 3.145 -5.302 1.00 93.00 85 LEU A O 1
ATOM 678 N N . ILE A 1 86 ? 8.199 1.187 -4.911 1.00 96.19 86 ILE A N 1
ATOM 679 C CA . ILE A 1 86 ? 9.190 0.352 -5.609 1.00 96.19 86 ILE A CA 1
ATOM 680 C C . ILE A 1 86 ? 9.399 0.842 -7.044 1.00 96.19 86 ILE A C 1
ATOM 682 O O . ILE A 1 86 ? 10.534 0.949 -7.492 1.00 96.19 86 ILE A O 1
ATOM 686 N N . LEU A 1 87 ? 8.323 1.166 -7.764 1.00 95.88 87 LEU A N 1
ATOM 687 C CA . LEU A 1 87 ? 8.391 1.657 -9.139 1.00 95.88 87 LEU A CA 1
ATOM 688 C C . LEU A 1 87 ? 9.209 2.955 -9.246 1.00 95.88 87 LEU A C 1
ATOM 690 O O . LEU A 1 87 ? 10.035 3.081 -10.151 1.00 95.88 87 LEU A O 1
ATOM 694 N N . GLN A 1 88 ? 9.022 3.883 -8.308 1.00 95.25 88 GLN A N 1
ATOM 695 C CA . GLN A 1 88 ? 9.804 5.120 -8.218 1.00 95.25 88 GLN A CA 1
ATOM 696 C C . GLN A 1 88 ? 11.247 4.852 -7.753 1.00 95.25 88 GLN A C 1
ATOM 698 O O . GLN A 1 88 ? 12.176 5.459 -8.278 1.00 95.25 88 GLN A O 1
ATOM 703 N N . SER A 1 89 ? 11.460 3.898 -6.839 1.00 95.38 89 SER A N 1
ATOM 704 C CA . SER A 1 89 ? 12.789 3.505 -6.354 1.00 95.38 89 SER A CA 1
ATOM 705 C C . SER A 1 89 ? 13.643 2.898 -7.461 1.00 95.38 89 SER A C 1
ATOM 707 O O . SER A 1 89 ? 14.710 3.416 -7.762 1.00 95.38 89 SER A O 1
ATOM 709 N N . ILE A 1 90 ? 13.177 1.829 -8.116 1.00 96.94 90 ILE A N 1
ATOM 710 C CA . ILE A 1 90 ? 13.993 1.105 -9.104 1.00 96.94 90 ILE A CA 1
ATOM 711 C C . ILE A 1 90 ? 14.276 1.943 -10.355 1.00 96.94 90 ILE A C 1
ATOM 713 O O . ILE A 1 90 ? 15.155 1.602 -11.131 1.00 96.94 90 ILE A O 1
ATOM 717 N N . THR A 1 91 ? 13.549 3.042 -10.569 1.00 96.81 91 THR A N 1
ATOM 718 C CA . THR A 1 91 ? 13.804 3.986 -11.668 1.00 96.81 91 THR A CA 1
ATOM 719 C C . THR A 1 91 ? 14.670 5.185 -11.256 1.00 96.81 91 THR A C 1
ATOM 721 O O . THR A 1 91 ? 14.887 6.075 -12.079 1.00 96.81 91 THR A O 1
ATOM 724 N N . ALA A 1 92 ? 15.216 5.178 -10.031 1.00 95.69 92 ALA A N 1
ATOM 725 C CA . ALA A 1 92 ? 16.042 6.233 -9.435 1.00 95.69 92 ALA A CA 1
ATOM 726 C C . ALA A 1 92 ? 15.348 7.604 -9.364 1.00 95.69 92 ALA A C 1
ATOM 728 O O . ALA A 1 92 ? 15.978 8.647 -9.506 1.00 95.69 92 ALA A O 1
ATOM 729 N N . ASN A 1 93 ? 14.035 7.602 -9.135 1.00 95.50 93 ASN A N 1
ATOM 730 C CA . ASN A 1 93 ? 13.208 8.804 -9.064 1.00 95.50 93 ASN A CA 1
ATOM 731 C C . ASN A 1 93 ? 12.971 9.286 -7.620 1.00 95.50 93 ASN A C 1
ATOM 733 O O . ASN A 1 93 ? 11.974 9.948 -7.342 1.00 95.50 93 ASN A O 1
ATOM 737 N N . ILE A 1 94 ? 13.857 8.935 -6.687 1.00 92.94 94 ILE A N 1
ATOM 738 C CA . ILE A 1 94 ? 13.760 9.311 -5.270 1.00 92.94 94 ILE A CA 1
ATOM 739 C C . ILE A 1 94 ? 14.804 10.376 -4.954 1.00 92.94 94 ILE A C 1
ATOM 741 O O . ILE A 1 94 ? 15.955 10.242 -5.356 1.00 92.94 94 ILE A O 1
ATOM 745 N N . ASP A 1 95 ? 14.384 11.396 -4.208 1.00 89.44 95 ASP A N 1
ATOM 746 C CA . ASP A 1 95 ? 15.230 12.469 -3.671 1.00 89.44 95 ASP A CA 1
ATOM 747 C C . ASP A 1 95 ? 15.994 13.268 -4.744 1.00 89.44 95 ASP A C 1
ATOM 749 O O . ASP A 1 95 ? 17.137 13.690 -4.580 1.00 89.44 95 ASP A O 1
ATOM 753 N N . ILE A 1 96 ? 15.329 13.484 -5.881 1.00 91.25 96 ILE A N 1
ATOM 754 C CA . ILE A 1 96 ? 15.801 14.332 -6.979 1.00 91.25 96 ILE A CA 1
ATOM 755 C C . ILE A 1 96 ? 14.747 15.386 -7.321 1.00 91.25 96 ILE A C 1
ATOM 757 O O . ILE A 1 96 ? 13.548 15.173 -7.125 1.00 91.25 96 ILE A O 1
ATOM 761 N N . ALA A 1 97 ? 15.173 16.529 -7.865 1.00 90.88 97 ALA A N 1
ATOM 762 C CA . ALA A 1 97 ? 14.251 17.574 -8.307 1.00 90.88 97 ALA A CA 1
ATOM 763 C C . ALA A 1 97 ? 13.255 17.011 -9.335 1.00 90.88 97 ALA A C 1
ATOM 765 O O . ALA A 1 97 ? 13.669 16.442 -10.339 1.00 90.88 97 ALA A O 1
ATOM 766 N N . GLY A 1 98 ? 11.950 17.153 -9.079 1.00 89.94 98 GLY A N 1
ATOM 767 C CA . GLY A 1 98 ? 10.882 16.594 -9.922 1.00 89.94 98 GLY A CA 1
ATOM 768 C C . GLY A 1 98 ? 10.561 15.112 -9.681 1.00 89.94 98 GLY A C 1
ATOM 769 O O . GLY A 1 98 ? 9.609 14.606 -10.272 1.00 89.94 98 GLY A O 1
ATOM 770 N N . GLY A 1 99 ? 11.319 14.426 -8.821 1.00 91.81 99 GLY A N 1
ATOM 771 C CA . GLY A 1 99 ? 11.038 13.068 -8.355 1.00 91.81 99 GLY A CA 1
ATOM 772 C C . GLY A 1 99 ? 10.206 13.040 -7.070 1.00 91.81 99 GLY A C 1
ATOM 773 O O . GLY A 1 99 ? 9.660 14.052 -6.620 1.00 91.81 99 GLY A O 1
ATOM 774 N N . LEU A 1 100 ? 10.113 11.858 -6.464 1.00 89.75 100 LEU A N 1
ATOM 775 C CA . LEU A 1 100 ? 9.534 11.678 -5.140 1.00 89.75 100 LEU A CA 1
ATOM 776 C C . LEU A 1 100 ? 10.486 12.245 -4.089 1.00 89.75 100 LEU A C 1
ATOM 778 O O . LEU A 1 100 ? 11.578 11.715 -3.882 1.00 89.75 100 LEU A O 1
ATOM 782 N N . LEU A 1 101 ? 10.054 13.288 -3.389 1.00 83.00 101 LEU A N 1
ATOM 783 C CA . LEU A 1 101 ? 10.787 13.798 -2.239 1.00 83.00 101 LEU A CA 1
ATOM 784 C C . LEU A 1 101 ? 10.484 12.930 -1.021 1.00 83.00 101 LEU A C 1
ATOM 786 O O . LEU A 1 101 ? 9.323 12.773 -0.629 1.00 83.00 101 LEU A O 1
ATOM 790 N N . ALA A 1 102 ? 11.536 12.400 -0.402 1.00 67.62 102 ALA A N 1
ATOM 791 C CA . ALA A 1 102 ? 11.437 11.883 0.949 1.00 67.62 102 ALA A CA 1
ATOM 792 C C . ALA A 1 102 ? 11.271 13.090 1.878 1.00 67.62 102 ALA A C 1
ATOM 794 O O . ALA A 1 102 ? 12.239 13.742 2.259 1.00 67.62 102 ALA A O 1
ATOM 795 N N . VAL A 1 103 ? 10.023 13.443 2.186 1.00 62.44 103 VAL A N 1
ATOM 796 C CA . VAL A 1 103 ? 9.765 14.483 3.179 1.00 62.44 103 VAL A CA 1
ATOM 797 C C . VAL A 1 103 ? 10.160 13.908 4.528 1.00 62.44 103 VAL A C 1
ATOM 799 O O . VAL A 1 103 ? 9.491 13.012 5.047 1.00 62.44 103 VAL A O 1
ATOM 802 N N . ASP A 1 104 ? 11.249 14.426 5.088 1.00 54.03 104 ASP A N 1
ATOM 803 C CA . ASP A 1 104 ? 11.551 14.217 6.490 1.00 54.03 104 ASP A CA 1
ATOM 804 C C . ASP A 1 104 ? 10.458 14.905 7.317 1.00 54.03 104 ASP A C 1
ATOM 806 O O . ASP A 1 104 ? 10.465 16.115 7.541 1.00 54.03 104 ASP A O 1
ATOM 810 N N . LEU A 1 105 ? 9.460 14.119 7.724 1.00 53.41 105 LEU A N 1
ATOM 811 C CA . LEU A 1 105 ? 8.418 14.553 8.651 1.00 53.41 105 LEU A CA 1
ATOM 812 C C . LEU A 1 105 ? 8.935 14.652 10.088 1.00 53.41 105 LEU A C 1
ATOM 814 O O . LEU A 1 105 ? 8.140 14.937 10.983 1.00 53.41 105 LEU A O 1
ATOM 818 N N . GLY A 1 106 ? 10.231 14.427 10.304 1.00 46.06 106 GLY A N 1
ATOM 819 C CA . GLY A 1 106 ? 10.897 14.757 11.540 1.00 46.06 106 GLY A CA 1
ATOM 820 C C . GLY A 1 106 ? 11.892 13.733 12.091 1.00 46.06 106 GLY A C 1
ATOM 821 O O . GLY A 1 106 ? 12.438 13.911 13.177 1.00 46.06 106 GLY A O 1
ATOM 822 N N . GLY A 1 107 ? 12.138 12.630 11.398 1.00 43.03 107 GLY A N 1
ATOM 823 C CA . GLY A 1 107 ? 12.907 11.530 11.959 1.00 43.03 107 GLY A CA 1
ATOM 824 C C . GLY A 1 107 ? 12.344 11.055 13.315 1.00 43.03 107 GLY A C 1
ATOM 825 O O . GLY A 1 107 ? 11.216 11.366 13.697 1.00 43.03 107 GLY A O 1
ATOM 826 N N . PRO A 1 108 ? 13.113 10.265 14.071 1.00 47.66 108 PRO A N 1
ATOM 827 C CA . PRO A 1 108 ? 12.728 9.859 15.421 1.00 47.66 108 PRO A CA 1
ATOM 828 C C . PRO A 1 108 ? 12.816 10.996 16.461 1.00 47.66 108 PRO A C 1
ATOM 830 O O . PRO A 1 108 ? 12.297 10.832 17.563 1.00 47.66 108 PRO A O 1
ATOM 833 N N . GLU A 1 109 ? 13.467 12.122 16.141 1.00 43.41 109 GLU A N 1
ATOM 834 C CA . GLU A 1 109 ? 13.779 13.199 17.099 1.00 43.41 109 GLU A CA 1
ATOM 835 C C . GLU A 1 109 ? 12.901 14.452 16.962 1.00 43.41 109 GLU A C 1
ATOM 837 O O . GLU A 1 109 ? 12.691 15.161 17.947 1.00 43.41 109 GLU A O 1
ATOM 842 N N . ILE A 1 110 ? 12.352 14.733 15.780 1.00 43.22 110 ILE A N 1
ATOM 843 C CA . ILE A 1 110 ? 11.378 15.804 15.575 1.00 43.22 110 ILE A CA 1
ATOM 844 C C . ILE A 1 110 ? 10.001 15.136 15.593 1.00 43.22 110 ILE A C 1
ATOM 846 O O . ILE A 1 110 ? 9.698 14.269 14.769 1.00 43.22 110 ILE A O 1
ATOM 850 N N . PRO A 1 111 ? 9.141 15.506 16.546 1.00 45.16 111 PRO A N 1
ATOM 851 C CA . PRO A 1 111 ? 7.824 14.919 16.633 1.00 45.16 111 PRO A CA 1
ATOM 852 C C . PRO A 1 111 ? 7.069 15.203 15.337 1.00 45.16 111 PRO A C 1
ATOM 854 O O . PRO A 1 111 ? 6.913 16.368 14.966 1.00 45.16 111 PRO A O 1
ATOM 857 N N . SER A 1 112 ? 6.623 14.144 14.659 1.00 46.28 112 SER A N 1
ATOM 858 C CA . SER A 1 112 ? 5.855 14.255 13.417 1.00 46.28 112 SER A CA 1
ATOM 859 C C . SER A 1 112 ? 4.727 15.283 13.538 1.00 46.28 112 SER A C 1
ATOM 861 O O . SER A 1 112 ? 4.267 15.591 14.635 1.00 46.28 112 SER A O 1
ATOM 863 N N . VAL A 1 113 ? 4.181 15.747 12.418 1.00 44.72 113 VAL A N 1
ATOM 864 C CA . VAL A 1 113 ? 2.925 16.525 12.379 1.00 44.72 113 VAL A CA 1
ATOM 865 C C . VAL A 1 113 ? 1.745 15.870 13.135 1.00 44.72 113 VAL A C 1
ATOM 867 O O . VAL A 1 113 ? 0.738 16.531 13.373 1.00 44.72 113 VAL A O 1
ATOM 870 N N . ALA A 1 114 ? 1.868 14.605 13.564 1.00 46.44 114 ALA A N 1
ATOM 871 C CA . ALA A 1 114 ? 0.958 13.936 14.495 1.00 46.44 114 ALA A CA 1
ATOM 872 C C . ALA A 1 114 ? 1.240 14.214 15.989 1.00 46.44 114 ALA A C 1
ATOM 874 O O . ALA A 1 114 ? 0.517 13.706 16.844 1.00 46.44 114 ALA A O 1
ATOM 875 N N . ASN A 1 115 ? 2.232 15.039 16.340 1.00 48.44 115 ASN A N 1
ATOM 876 C CA . ASN A 1 115 ? 2.442 15.556 17.691 1.00 48.44 115 ASN A CA 1
ATOM 877 C C . ASN A 1 115 ? 1.433 16.672 17.976 1.00 48.44 115 ASN A C 1
ATOM 879 O O . ASN A 1 115 ? 1.769 17.822 18.267 1.00 48.44 115 ASN A O 1
ATOM 883 N N . CYS A 1 116 ? 0.156 16.320 17.855 1.00 47.25 116 CYS A N 1
ATOM 884 C CA . CYS A 1 116 ? -0.947 17.095 18.373 1.00 47.25 116 CYS A CA 1
ATOM 885 C C . CYS A 1 116 ? -0.829 17.082 19.901 1.00 47.25 116 CYS A C 1
ATOM 887 O O . CYS A 1 116 ? -1.398 16.230 20.569 1.00 47.25 116 CYS A O 1
ATOM 889 N N . ALA A 1 117 ? -0.056 18.040 20.413 1.00 45.94 117 ALA A N 1
ATOM 890 C CA . ALA A 1 117 ? 0.168 18.345 21.817 1.00 45.94 117 ALA A CA 1
ATO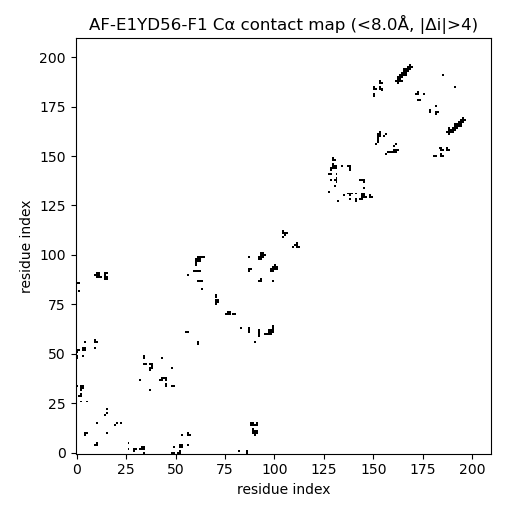M 891 C C . ALA A 1 117 ? 0.784 17.203 22.644 1.00 45.94 117 ALA A C 1
ATOM 893 O O . ALA A 1 117 ? 0.125 16.247 23.045 1.00 45.94 117 ALA A O 1
ATOM 894 N N . SER A 1 118 ? 2.046 17.388 23.041 1.00 52.72 118 SER A N 1
ATOM 895 C CA . SER A 1 118 ? 2.565 16.727 24.237 1.00 52.72 118 SER A CA 1
ATOM 896 C C . SER A 1 118 ? 1.623 17.049 25.401 1.00 52.72 118 SER A C 1
ATOM 898 O O . SER A 1 118 ? 1.643 18.155 25.941 1.00 52.72 118 SER A O 1
ATOM 900 N N . LEU A 1 119 ? 0.815 16.072 25.819 1.00 56.78 119 LEU A N 1
ATOM 901 C CA . LEU A 1 119 ? 0.056 16.129 27.072 1.00 56.78 119 LEU A CA 1
ATOM 902 C C . LEU A 1 119 ? 0.985 16.115 28.303 1.00 56.78 119 LEU A C 1
ATOM 904 O O . LEU A 1 119 ? 0.497 16.045 29.426 1.00 56.78 119 LEU A O 1
ATOM 908 N N . ARG A 1 120 ? 2.315 16.185 28.101 1.00 57.31 120 ARG A N 1
ATOM 909 C CA . ARG A 1 120 ? 3.358 16.124 29.132 1.00 57.31 120 ARG A CA 1
ATOM 910 C C . ARG A 1 120 ? 3.121 14.971 30.105 1.00 57.31 120 ARG A C 1
ATOM 912 O O . ARG A 1 120 ? 3.242 15.142 31.315 1.00 57.31 120 ARG A O 1
ATOM 919 N N . LEU A 1 121 ? 2.756 13.805 29.573 1.00 58.12 121 LEU A N 1
ATOM 920 C CA . LEU A 1 121 ? 2.713 12.592 30.378 1.00 58.12 121 LEU A CA 1
ATOM 921 C C . LEU A 1 121 ? 4.146 12.307 30.841 1.00 58.12 121 LEU A C 1
ATOM 923 O O . LEU A 1 121 ? 5.044 12.179 30.011 1.00 58.12 121 LEU A O 1
ATOM 927 N N . SER A 1 122 ? 4.360 12.286 32.158 1.00 58.09 122 SER A N 1
ATOM 928 C CA . SER A 1 122 ? 5.660 11.981 32.770 1.00 58.09 122 SER A CA 1
ATOM 929 C C . SER A 1 122 ? 6.098 10.545 32.495 1.00 58.09 122 SER A C 1
ATOM 931 O O . SER A 1 122 ? 7.292 10.271 32.438 1.00 58.09 122 SER A O 1
ATOM 933 N N . ASP A 1 123 ? 5.124 9.658 32.284 1.00 63.09 123 ASP A N 1
ATOM 934 C CA . ASP A 1 123 ? 5.308 8.236 32.045 1.00 63.09 123 ASP A CA 1
ATOM 935 C C . ASP A 1 123 ? 4.533 7.828 30.790 1.00 63.09 123 ASP A C 1
ATOM 937 O O . ASP A 1 123 ? 3.313 8.002 30.707 1.00 63.09 123 ASP A O 1
ATOM 941 N N . THR A 1 124 ? 5.234 7.273 29.802 1.00 64.62 124 THR A N 1
ATOM 942 C CA . THR A 1 124 ? 4.581 6.620 28.665 1.00 64.62 124 THR A CA 1
ATOM 943 C C . THR A 1 124 ? 3.899 5.343 29.169 1.00 64.62 124 THR A C 1
ATOM 945 O O . THR A 1 124 ? 4.567 4.537 29.828 1.00 64.62 124 THR A O 1
ATOM 948 N N . PRO A 1 125 ? 2.601 5.121 28.876 1.00 66.62 125 PRO A N 1
ATOM 949 C CA . PRO A 1 125 ? 1.932 3.866 29.207 1.00 66.62 125 PRO A CA 1
ATOM 950 C C . PRO A 1 125 ? 2.729 2.663 28.690 1.00 66.62 125 PRO A C 1
ATOM 952 O O . PRO A 1 125 ? 3.232 2.684 27.565 1.00 66.62 125 PRO A O 1
ATOM 955 N N . LYS A 1 126 ? 2.874 1.624 29.521 1.00 72.19 126 LYS A N 1
ATOM 956 C CA . LYS A 1 126 ? 3.599 0.391 29.152 1.00 72.19 126 LYS A CA 1
ATOM 957 C C . LYS A 1 126 ? 2.694 -0.609 28.441 1.00 72.19 126 LYS A C 1
ATOM 959 O O . LYS A 1 126 ? 3.177 -1.544 27.808 1.00 72.19 126 LYS A O 1
ATOM 964 N N . GLU A 1 127 ? 1.388 -0.438 28.586 1.00 76.12 127 GLU A N 1
ATOM 965 C CA . GLU A 1 127 ? 0.369 -1.252 27.956 1.00 76.12 127 GLU A CA 1
ATOM 966 C C . GLU A 1 127 ? 0.342 -1.018 26.440 1.00 76.12 127 GLU A C 1
ATOM 968 O O . GLU A 1 127 ? 0.515 0.114 25.979 1.00 76.12 127 GLU A O 1
ATOM 973 N N . PRO A 1 128 ? 0.079 -2.068 25.643 1.00 76.69 128 PRO A N 1
ATOM 974 C CA . PRO A 1 128 ? -0.025 -1.920 24.205 1.00 76.69 128 PRO A CA 1
ATOM 975 C C . PRO A 1 128 ? -1.199 -1.008 23.833 1.00 76.69 128 PRO A C 1
ATOM 977 O O . PRO A 1 128 ? -2.338 -1.166 24.297 1.00 76.69 128 PRO A O 1
ATOM 980 N N . SER A 1 129 ? -0.919 -0.075 22.930 1.00 80.38 129 SER A N 1
ATOM 981 C CA . SER A 1 129 ? -1.936 0.757 22.295 1.00 80.38 129 SER A CA 1
ATOM 982 C C . SER A 1 129 ? -2.937 -0.102 21.506 1.00 80.38 129 SER A C 1
ATOM 984 O O . SER A 1 129 ? -2.684 -1.258 21.144 1.00 80.38 129 SER A O 1
ATOM 986 N N . MET A 1 130 ? -4.126 0.450 21.253 1.00 86.75 130 MET A N 1
ATOM 987 C CA . MET A 1 130 ? -5.193 -0.258 20.543 1.00 86.75 130 MET A CA 1
ATOM 988 C C . MET A 1 130 ? -4.708 -0.759 19.175 1.00 86.75 130 MET A C 1
ATO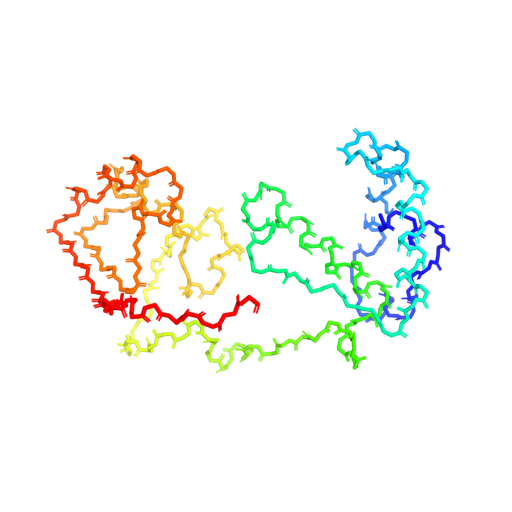M 990 O O . MET A 1 130 ? -4.338 0.024 18.303 1.00 86.75 130 MET A O 1
ATOM 994 N N . GLY A 1 131 ? -4.759 -2.080 18.986 1.00 86.38 131 GLY A N 1
ATOM 995 C CA . GLY A 1 131 ? -4.366 -2.746 17.745 1.00 86.38 131 GLY A CA 1
ATOM 996 C C . GLY A 1 131 ? -2.867 -2.964 17.558 1.00 86.38 131 GLY A C 1
ATOM 997 O O . GLY A 1 131 ? -2.495 -3.488 16.516 1.00 86.38 131 GLY A O 1
ATOM 998 N N . GLN A 1 132 ? -2.018 -2.635 18.536 1.00 84.00 132 GLN A N 1
ATOM 999 C CA . GLN A 1 132 ? -0.564 -2.797 18.424 1.00 84.00 132 GLN A CA 1
ATOM 1000 C C . GLN A 1 132 ? -0.130 -4.248 18.188 1.00 84.00 132 GLN A C 1
ATOM 1002 O O . GLN A 1 132 ? 0.723 -4.505 17.348 1.00 84.00 132 GLN A O 1
ATOM 1007 N N . GLU A 1 133 ? -0.739 -5.208 18.885 1.00 85.12 133 GLU A N 1
ATOM 1008 C CA . GLU A 1 133 ? -0.416 -6.633 18.715 1.00 85.12 133 GLU A CA 1
ATOM 1009 C C . GLU A 1 133 ? -0.912 -7.190 17.372 1.00 85.12 133 GLU A C 1
ATOM 1011 O O . GLU A 1 133 ? -0.275 -8.053 16.776 1.00 85.12 133 GLU A O 1
ATOM 1016 N N . GLN A 1 134 ? -2.050 -6.689 16.883 1.00 86.00 134 GLN A N 1
ATOM 1017 C CA . GLN A 1 134 ? -2.688 -7.169 15.652 1.00 86.00 134 GLN A CA 1
ATOM 1018 C C . GLN A 1 134 ? -2.096 -6.513 14.399 1.00 86.00 134 GLN A C 1
ATOM 1020 O O . GLN A 1 134 ? -2.005 -7.141 13.347 1.00 86.00 134 GLN A O 1
ATOM 1025 N N . PHE A 1 135 ? -1.694 -5.246 14.509 1.00 85.75 135 PHE A N 1
ATOM 1026 C CA . PHE A 1 135 ? -1.221 -4.406 13.412 1.00 85.75 135 PHE A CA 1
ATOM 1027 C C . PHE A 1 135 ? 0.075 -3.667 13.793 1.00 85.75 135 PHE A C 1
ATOM 1029 O O . PHE A 1 135 ? 0.118 -2.436 13.733 1.00 85.75 135 PHE A O 1
ATOM 1036 N N . PRO A 1 136 ? 1.155 -4.387 14.151 1.00 78.75 136 PRO A N 1
ATOM 1037 C CA . PRO A 1 136 ? 2.367 -3.786 14.719 1.00 78.75 136 PRO A CA 1
ATOM 1038 C C . PRO A 1 136 ? 3.047 -2.772 13.791 1.00 78.75 136 PRO A C 1
ATOM 1040 O O . PRO A 1 136 ? 3.618 -1.797 14.265 1.00 78.75 136 PRO A O 1
ATOM 1043 N N . ILE A 1 137 ? 2.941 -2.962 12.471 1.00 76.94 137 ILE A N 1
ATOM 1044 C CA . ILE A 1 137 ? 3.492 -2.039 11.465 1.00 76.94 137 ILE A CA 1
ATOM 1045 C C . ILE A 1 137 ? 2.685 -0.732 11.401 1.00 76.94 137 ILE A C 1
ATOM 1047 O O . ILE A 1 137 ? 3.255 0.339 11.237 1.00 76.94 137 ILE A O 1
ATOM 1051 N N . LEU A 1 138 ? 1.357 -0.797 11.541 1.00 70.88 138 LEU A N 1
ATOM 1052 C CA . LEU A 1 138 ? 0.482 0.383 11.433 1.00 70.88 138 LEU A CA 1
ATOM 1053 C C . LEU A 1 138 ? 0.448 1.216 12.720 1.00 70.88 138 LEU A C 1
ATOM 1055 O O . LEU A 1 138 ? 0.050 2.377 12.702 1.00 70.88 138 LEU A O 1
ATOM 1059 N N . VAL A 1 139 ? 0.844 0.598 13.830 1.00 70.62 139 VAL A N 1
ATOM 1060 C CA . VAL A 1 139 ? 0.839 1.165 15.184 1.00 7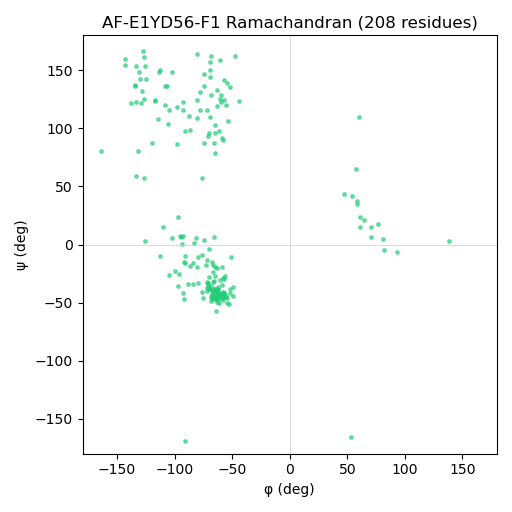0.62 139 VAL A CA 1
ATOM 1061 C C . VAL A 1 139 ? 2.282 1.416 15.669 1.00 70.62 139 VAL A C 1
ATOM 1063 O O . VAL A 1 139 ? 2.559 1.593 16.857 1.00 70.62 139 VAL A O 1
ATOM 1066 N N . GLN A 1 140 ? 3.242 1.398 14.737 1.00 58.88 140 GLN A N 1
ATOM 1067 C CA . GLN A 1 140 ? 4.665 1.421 15.045 1.00 58.88 140 GLN A CA 1
ATOM 1068 C C . GLN A 1 140 ? 5.045 2.679 15.840 1.00 58.88 140 GLN A C 1
ATOM 1070 O O . GLN A 1 140 ? 4.715 3.803 15.469 1.00 58.88 140 GLN A O 1
ATOM 1075 N N . GLY A 1 141 ? 5.742 2.469 16.960 1.00 56.00 141 GLY A N 1
ATOM 1076 C CA . GLY A 1 141 ? 6.188 3.528 17.868 1.00 56.00 141 GLY A CA 1
ATOM 1077 C C . GLY A 1 141 ? 5.240 3.834 19.032 1.00 56.00 141 GLY A C 1
ATOM 1078 O O . GLY A 1 141 ? 5.623 4.599 19.904 1.00 56.00 141 GLY A O 1
ATOM 1079 N N . GLY A 1 142 ? 4.038 3.241 19.094 1.00 55.00 142 GLY A N 1
ATOM 1080 C CA . GLY A 1 142 ? 3.102 3.443 20.216 1.00 55.00 142 GLY A CA 1
ATOM 1081 C C . GLY A 1 142 ? 2.455 4.835 20.270 1.00 55.00 142 GLY A C 1
ATOM 1082 O O . GLY A 1 142 ? 1.735 5.147 21.214 1.00 55.00 142 GLY A O 1
ATOM 1083 N N . TRP A 1 143 ? 2.693 5.663 19.251 1.00 58.19 143 TRP A N 1
ATOM 1084 C CA . TRP A 1 143 ? 2.186 7.036 19.143 1.00 58.19 143 TRP A CA 1
ATOM 1085 C C . TRP A 1 143 ? 0.832 7.131 18.430 1.00 58.19 143 TRP A C 1
ATOM 1087 O O . TRP A 1 143 ? 0.202 8.185 18.423 1.00 58.19 143 TRP A O 1
ATOM 1097 N N . THR A 1 144 ? 0.379 6.037 17.819 1.00 68.25 144 THR A N 1
ATOM 1098 C CA . THR A 1 144 ? -0.904 5.935 17.120 1.00 68.25 144 THR A CA 1
ATOM 1099 C C . THR A 1 144 ? -1.684 4.733 17.645 1.00 68.25 144 THR A C 1
ATOM 1101 O O . THR A 1 144 ? -1.159 3.889 18.361 1.00 68.25 144 THR A O 1
ATOM 1104 N N . ALA A 1 145 ? -2.971 4.666 17.323 1.00 80.06 145 ALA A N 1
ATOM 1105 C CA . ALA A 1 145 ? -3.829 3.529 17.625 1.00 80.06 145 ALA A CA 1
ATOM 1106 C C . ALA A 1 145 ? -4.581 3.128 16.356 1.00 80.06 145 ALA A C 1
ATOM 1108 O O . ALA A 1 145 ? -4.932 3.984 15.539 1.00 80.06 145 ALA A O 1
ATOM 1109 N N . GLN A 1 146 ? -4.885 1.840 16.201 1.00 86.62 146 GLN A N 1
ATOM 1110 C CA . GLN A 1 146 ? -5.718 1.365 15.103 1.00 86.62 146 GLN A CA 1
ATOM 1111 C C . GLN A 1 146 ? -7.189 1.721 15.361 1.00 86.62 146 GLN A C 1
ATOM 1113 O O . GLN A 1 146 ? -7.958 0.927 15.907 1.00 86.62 146 GLN A O 1
ATOM 1118 N N . GLY A 1 147 ? -7.585 2.927 14.945 1.00 86.81 147 GLY A N 1
ATOM 1119 C CA . GLY A 1 147 ? -8.919 3.486 15.181 1.00 86.81 147 GLY A CA 1
ATOM 1120 C C . GLY A 1 147 ? -10.066 2.612 14.669 1.00 86.81 147 GLY A C 1
ATOM 1121 O O . GLY A 1 147 ? -11.142 2.611 15.263 1.00 86.81 147 GLY A O 1
ATOM 1122 N N . MET A 1 148 ? -9.832 1.785 13.645 1.00 88.12 148 MET A N 1
ATOM 1123 C CA . MET A 1 148 ? -10.852 0.877 13.112 1.00 88.12 148 MET A CA 1
ATOM 1124 C C . MET A 1 148 ? -11.335 -0.184 14.112 1.00 88.12 148 MET A C 1
ATOM 1126 O O . MET A 1 148 ? -12.434 -0.714 13.947 1.00 88.12 148 MET A O 1
ATOM 1130 N N . LEU A 1 149 ? -10.561 -0.464 15.165 1.00 91.38 149 LEU A N 1
ATOM 1131 C CA . LEU A 1 149 ? -10.944 -1.388 16.236 1.00 91.38 149 LEU A CA 1
ATOM 1132 C C . LEU A 1 149 ? -11.806 -0.735 17.320 1.00 91.38 149 LEU A C 1
ATOM 1134 O O . LEU A 1 149 ? -12.452 -1.442 18.092 1.00 91.38 149 LEU A O 1
ATOM 1138 N N . LEU A 1 150 ? -11.858 0.598 17.390 1.00 92.00 150 LEU A N 1
ATOM 1139 C CA . LEU A 1 150 ? -12.534 1.318 18.470 1.00 92.00 150 LEU A CA 1
ATOM 1140 C C . LEU A 1 150 ? -14.007 0.896 18.650 1.00 92.00 150 LEU A C 1
ATOM 1142 O O . LEU A 1 150 ? -14.388 0.629 19.793 1.00 92.00 150 LEU A O 1
ATOM 1146 N N . PRO A 1 151 ? -14.846 0.759 17.597 1.00 93.56 151 PRO A N 1
ATOM 1147 C CA . PRO A 1 151 ? -16.227 0.318 17.780 1.00 93.56 151 PRO A CA 1
ATOM 1148 C C . PRO A 1 151 ? -16.313 -1.096 18.365 1.00 93.56 151 PRO A C 1
ATOM 1150 O O . PRO A 1 151 ? -17.146 -1.351 19.233 1.00 93.56 151 PRO A O 1
ATOM 1153 N N . ASP A 1 152 ? -15.446 -2.012 17.923 1.00 94.19 152 ASP A N 1
ATOM 1154 C CA . ASP A 1 152 ? -15.381 -3.381 18.445 1.00 94.19 152 ASP A CA 1
ATOM 1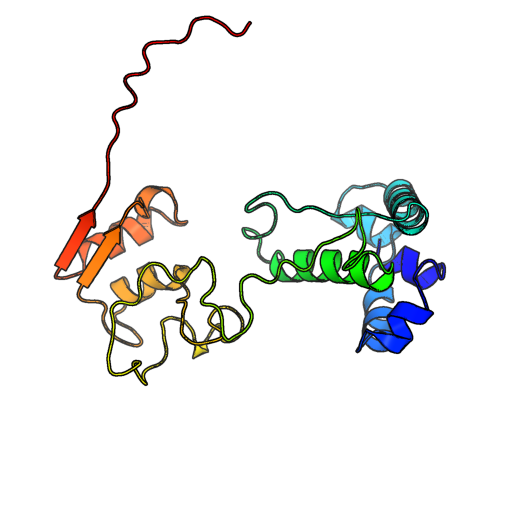155 C C . ASP A 1 152 ? -14.959 -3.413 19.908 1.00 94.19 152 ASP A C 1
ATOM 1157 O O . ASP A 1 152 ? -15.589 -4.090 20.721 1.00 94.19 152 ASP A O 1
ATOM 1161 N N . MET A 1 153 ? -13.935 -2.644 20.267 1.00 93.31 153 MET A N 1
ATOM 1162 C CA . MET A 1 153 ? -13.441 -2.578 21.638 1.00 93.31 153 MET A CA 1
ATOM 1163 C C . MET A 1 153 ? -14.472 -1.966 22.588 1.00 93.31 153 MET A C 1
ATOM 1165 O O . MET A 1 153 ? -14.680 -2.490 23.681 1.00 93.31 153 MET A O 1
ATOM 1169 N N . ILE A 1 154 ? -15.193 -0.919 22.169 1.00 94.19 154 ILE A N 1
ATOM 1170 C CA . ILE A 1 154 ? -16.299 -0.352 22.957 1.00 94.19 154 ILE A CA 1
ATOM 1171 C C . ILE A 1 154 ? -17.432 -1.377 23.131 1.00 94.19 154 ILE A C 1
ATOM 1173 O O . ILE A 1 154 ? -17.999 -1.513 24.217 1.00 94.19 154 ILE A O 1
ATOM 1177 N N . LEU A 1 155 ? -17.790 -2.104 22.068 1.00 94.44 155 LEU A N 1
ATOM 1178 C CA . LEU A 1 155 ? -18.902 -3.054 22.106 1.00 94.44 155 LEU A CA 1
ATOM 1179 C C . LEU A 1 155 ? -18.589 -4.307 22.926 1.00 94.44 155 LEU A C 1
ATOM 1181 O O . LEU A 1 155 ? -19.478 -4.779 23.638 1.00 94.44 155 LEU A O 1
ATOM 1185 N N . THR A 1 156 ? -17.368 -4.829 22.823 1.00 95.06 156 THR A N 1
ATOM 1186 C CA . THR A 1 156 ? -16.951 -6.103 23.430 1.00 95.06 156 THR A CA 1
ATOM 1187 C C . THR A 1 156 ? -16.262 -5.940 24.782 1.00 95.06 156 THR A C 1
ATOM 1189 O O . THR A 1 156 ? -16.274 -6.872 25.581 1.00 95.06 156 THR A O 1
ATOM 1192 N N . GLY A 1 157 ? -15.653 -4.781 25.043 1.00 92.44 157 GLY A N 1
ATOM 1193 C CA . GLY A 1 157 ? -14.817 -4.543 26.217 1.00 92.44 157 GLY A CA 1
ATOM 1194 C C . GLY A 1 157 ? -13.475 -5.283 26.203 1.00 92.44 157 GLY A C 1
ATOM 1195 O O . GLY A 1 157 ? -12.858 -5.399 27.259 1.00 92.44 157 GLY A O 1
ATOM 1196 N N . LYS A 1 158 ? -13.037 -5.811 25.051 1.00 90.94 158 LYS A N 1
ATOM 1197 C CA . LYS A 1 158 ? -11.778 -6.558 24.889 1.00 90.94 158 LYS A CA 1
ATOM 1198 C C . LYS A 1 158 ? -10.787 -5.799 23.993 1.00 90.94 158 LYS A C 1
ATOM 1200 O O . LYS A 1 158 ? -11.243 -5.146 23.059 1.00 90.94 158 LYS A O 1
ATOM 1205 N N . PRO A 1 159 ? -9.461 -5.931 24.203 1.00 88.00 159 PRO A N 1
ATOM 1206 C CA . PRO A 1 159 ? -8.806 -6.605 25.336 1.00 88.00 159 PRO A CA 1
ATOM 1207 C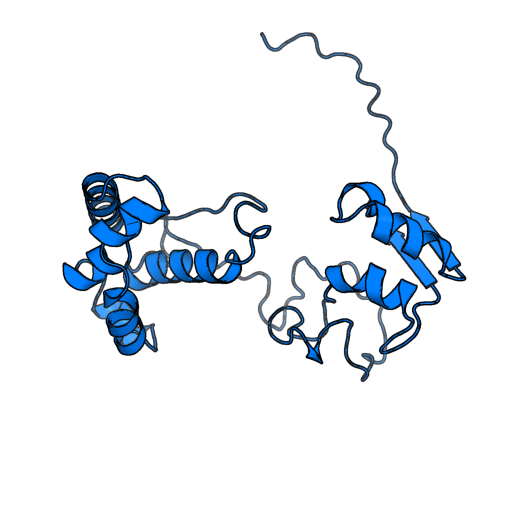 C . PRO A 1 159 ? -9.019 -5.901 26.688 1.00 88.00 159 PRO A C 1
ATOM 1209 O O . PRO A 1 159 ? -8.880 -6.535 27.727 1.00 88.00 159 PRO A O 1
ATOM 1212 N N . TYR A 1 160 ? -9.431 -4.634 26.681 1.00 89.00 160 TYR A N 1
ATOM 1213 C CA . TYR A 1 160 ? -9.786 -3.861 27.871 1.00 89.00 160 TYR A CA 1
ATOM 1214 C C . TYR A 1 160 ? -10.980 -2.936 27.581 1.00 89.00 160 TYR A C 1
ATOM 1216 O O . TYR A 1 160 ? -11.209 -2.559 26.426 1.00 89.00 160 TYR A O 1
ATOM 1224 N N . PRO A 1 161 ? -11.772 -2.556 28.601 1.00 89.81 161 PRO A N 1
ATOM 1225 C CA . PRO A 1 161 ? -12.967 -1.756 28.388 1.00 89.81 161 PRO A CA 1
ATOM 1226 C C . PRO A 1 161 ? -12.642 -0.275 28.172 1.00 89.81 161 PRO A C 1
ATOM 1228 O O . PRO A 1 161 ? -11.983 0.360 28.990 1.00 89.81 161 PRO A O 1
ATOM 1231 N N . ILE A 1 162 ? -13.219 0.312 27.124 1.00 90.00 162 ILE A N 1
ATOM 1232 C CA . ILE A 1 162 ? -13.168 1.758 26.883 1.00 90.00 162 ILE A CA 1
ATOM 1233 C C . ILE A 1 162 ? -14.335 2.411 27.621 1.00 90.00 162 ILE A C 1
ATOM 1235 O O . ILE A 1 162 ? -15.501 2.198 27.284 1.00 90.00 162 ILE A O 1
ATOM 1239 N N . LYS A 1 163 ? -14.022 3.174 28.672 1.00 88.31 163 LYS A N 1
ATOM 1240 C CA . LYS A 1 163 ? -15.025 3.815 29.541 1.00 88.31 163 LYS A CA 1
ATOM 1241 C C . LYS A 1 163 ? -15.261 5.288 29.224 1.00 88.31 163 LYS A C 1
ATOM 1243 O O . LYS A 1 163 ? -16.336 5.790 29.541 1.00 88.31 163 LYS A O 1
ATOM 1248 N N . GLY A 1 164 ? -14.294 5.947 28.593 1.00 91.12 164 GLY A N 1
ATOM 1249 C CA . GLY A 1 164 ? -14.365 7.346 28.193 1.00 91.12 164 GLY A CA 1
ATOM 1250 C C . GLY A 1 164 ? -13.983 7.520 26.729 1.00 91.12 164 GLY A C 1
ATOM 1251 O O . GLY A 1 164 ? -13.078 6.840 26.248 1.00 91.12 164 GLY A O 1
ATOM 1252 N N . LEU A 1 165 ? -14.667 8.423 26.029 1.00 91.00 165 LEU A N 1
ATOM 1253 C CA . LEU A 1 165 ? -14.347 8.809 24.658 1.00 91.00 165 LEU A CA 1
ATOM 1254 C C . LEU A 1 165 ? -14.473 10.328 24.502 1.00 91.00 165 LEU A C 1
ATOM 1256 O O . LEU A 1 165 ? -15.548 10.887 24.713 1.00 91.00 165 LEU A O 1
ATOM 1260 N N . ALA A 1 166 ? -13.380 10.976 24.098 1.00 90.25 166 ALA A N 1
ATOM 1261 C CA . ALA A 1 166 ? -13.359 12.378 23.697 1.00 90.25 166 ALA A CA 1
ATOM 1262 C C . ALA A 1 166 ? -13.163 12.464 22.177 1.00 90.25 166 ALA A C 1
ATOM 1264 O O . ALA A 1 166 ? -12.166 11.979 21.646 1.00 90.25 166 ALA A O 1
ATOM 1265 N N . VAL A 1 167 ? -14.120 13.065 21.478 1.00 89.44 167 VAL A N 1
ATOM 1266 C CA . VAL A 1 167 ? -14.072 13.307 20.033 1.00 89.44 167 VAL A CA 1
ATOM 1267 C C . VAL A 1 167 ? -13.790 14.785 19.815 1.00 89.44 167 VAL A C 1
ATOM 1269 O O . VAL A 1 167 ? -14.609 15.619 20.182 1.00 89.44 167 VAL A O 1
ATOM 1272 N N . VAL A 1 168 ? -12.647 15.122 19.222 1.00 89.00 168 VAL A N 1
ATOM 1273 C CA . VAL A 1 168 ? -12.230 16.514 18.996 1.00 89.00 168 VAL A CA 1
ATOM 1274 C C . VAL A 1 168 ? -12.117 16.768 17.498 1.00 89.00 168 VAL A C 1
ATOM 1276 O O . VAL A 1 168 ? -11.417 16.035 16.806 1.00 89.00 168 VAL A O 1
ATOM 1279 N N . GLY A 1 169 ? -12.833 17.773 16.989 1.00 87.44 169 GLY A N 1
ATOM 1280 C CA . GLY A 1 169 ? -12.764 18.196 15.586 1.00 87.44 169 GLY A CA 1
ATOM 1281 C C . GLY A 1 169 ? -13.162 17.117 14.570 1.00 87.44 169 GLY A C 1
ATOM 1282 O O . GLY A 1 169 ? -12.717 17.162 13.430 1.00 87.44 169 GLY A O 1
ATOM 1283 N N . SER A 1 170 ? -13.960 16.124 14.972 1.00 87.75 170 SER A N 1
ATOM 1284 C CA . SER A 1 170 ? -14.292 14.966 14.135 1.00 87.75 170 SER A CA 1
ATOM 1285 C C . SER A 1 170 ? -15.739 14.513 14.328 1.00 87.75 170 SER A C 1
ATOM 1287 O O . SER A 1 170 ? -16.372 14.808 15.341 1.00 87.75 170 SER A O 1
ATOM 1289 N N . ASN A 1 171 ? -16.266 13.772 13.351 1.00 90.75 171 ASN A N 1
ATOM 1290 C CA . ASN A 1 171 ? -17.589 13.154 13.398 1.00 90.75 171 ASN A CA 1
ATOM 1291 C C . ASN A 1 171 ? -17.506 11.676 12.967 1.00 90.75 171 ASN A C 1
ATOM 1293 O O . ASN A 1 171 ? -17.837 11.352 11.824 1.00 90.75 171 ASN A O 1
ATOM 1297 N N . PRO A 1 172 ? -17.098 10.760 13.865 1.00 89.88 172 PRO A N 1
ATOM 1298 C CA . PRO A 1 172 ? -16.883 9.354 13.519 1.00 89.88 172 PRO A CA 1
ATOM 1299 C C . PRO A 1 172 ? -18.172 8.632 13.112 1.00 89.88 172 PRO A C 1
ATOM 1301 O O . PRO A 1 172 ? -18.115 7.605 12.447 1.00 89.88 172 PRO A O 1
ATOM 1304 N N . LEU A 1 173 ? -19.352 9.154 13.465 1.00 90.19 173 LEU A N 1
ATOM 1305 C CA . LEU A 1 173 ? -20.612 8.582 12.991 1.00 90.19 173 LEU A CA 1
ATOM 1306 C C . LEU A 1 173 ? -20.777 8.752 11.470 1.00 90.19 173 LEU A C 1
ATOM 1308 O O . LEU A 1 173 ? -21.384 7.896 10.826 1.00 90.19 173 LEU A O 1
ATOM 1312 N N . LEU A 1 174 ? -20.241 9.843 10.916 1.00 90.50 174 LEU A N 1
ATOM 1313 C CA . LEU A 1 174 ? -20.288 10.158 9.490 1.00 90.50 174 LEU A CA 1
ATOM 1314 C C . LEU A 1 174 ? -19.052 9.653 8.738 1.00 90.50 174 LEU A C 1
ATOM 1316 O O . LEU A 1 174 ? -19.181 9.161 7.623 1.00 90.50 174 LE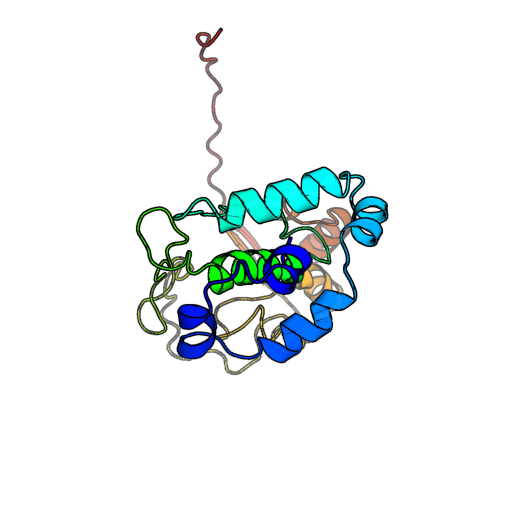U A O 1
ATOM 1320 N N . THR A 1 175 ? -17.861 9.810 9.316 1.00 88.75 175 THR A N 1
ATOM 1321 C CA . THR A 1 175 ? -16.599 9.631 8.584 1.00 88.75 175 THR A CA 1
ATOM 1322 C C . THR A 1 175 ? -16.039 8.214 8.643 1.00 88.75 175 THR A C 1
ATOM 1324 O O . THR A 1 175 ? -15.161 7.885 7.849 1.00 88.75 175 THR A O 1
ATOM 1327 N N . TRP A 1 176 ? -16.505 7.370 9.569 1.00 90.38 176 TRP A N 1
ATOM 1328 C CA . TRP A 1 176 ? -15.998 6.005 9.723 1.00 90.38 176 TRP A CA 1
ATOM 1329 C C . TRP A 1 176 ? -16.952 4.971 9.117 1.00 90.38 176 TRP A C 1
ATOM 1331 O O . TRP A 1 176 ? -18.173 5.161 9.133 1.00 90.38 176 TRP A O 1
ATOM 1341 N N . PRO A 1 177 ? -16.429 3.848 8.591 1.00 88.56 177 PRO A N 1
ATOM 1342 C CA . PRO A 1 177 ? -17.265 2.830 7.977 1.00 88.56 177 PRO A CA 1
ATOM 1343 C C . PRO A 1 177 ? -18.123 2.106 9.023 1.00 88.56 177 PRO A C 1
ATOM 1345 O O . PRO A 1 177 ? -17.796 2.030 10.207 1.00 88.56 177 PRO A O 1
ATOM 1348 N N . ASN A 1 178 ? -19.226 1.521 8.552 1.00 93.50 178 ASN A N 1
ATOM 1349 C CA . ASN A 1 178 ? -20.229 0.853 9.382 1.00 93.50 178 ASN A CA 1
ATOM 1350 C C . ASN A 1 178 ? -20.838 1.775 10.460 1.00 93.50 178 ASN A C 1
ATOM 1352 O O . ASN A 1 178 ? -20.743 1.542 11.670 1.00 93.50 178 ASN A O 1
ATOM 1356 N N . THR A 1 179 ? -21.552 2.800 9.993 1.00 94.38 179 THR A N 1
ATOM 1357 C CA . THR A 1 179 ? -22.279 3.779 10.814 1.00 94.38 179 THR A CA 1
ATOM 1358 C C . THR A 1 179 ? -23.164 3.143 11.889 1.00 94.38 179 THR A C 1
ATOM 1360 O O . THR A 1 179 ? -23.253 3.664 12.997 1.00 94.38 179 THR A O 1
ATOM 1363 N N . ASN A 1 180 ? -23.808 2.004 11.616 1.00 95.12 180 ASN A N 1
ATOM 1364 C CA . ASN A 1 180 ? -24.684 1.333 12.587 1.00 95.12 180 ASN A CA 1
ATOM 1365 C C . ASN A 1 180 ? -23.907 0.726 13.762 1.00 95.12 180 ASN A C 1
ATOM 1367 O O . ASN A 1 180 ? -24.352 0.799 14.914 1.00 95.12 180 ASN A O 1
ATOM 1371 N N . LYS A 1 181 ? -22.726 0.167 13.486 1.00 95.38 181 LYS A N 1
ATOM 1372 C CA . LYS A 1 181 ? -21.812 -0.323 14.517 1.00 95.38 181 LYS A CA 1
ATOM 1373 C C . LYS A 1 181 ? -21.258 0.830 15.340 1.00 95.38 181 LYS A C 1
ATOM 1375 O O . LYS A 1 181 ? -21.321 0.768 16.565 1.00 95.38 181 LYS A O 1
ATOM 1380 N N . MET A 1 182 ? -20.818 1.907 14.685 1.00 94.75 182 MET A N 1
ATOM 1381 C CA . MET A 1 182 ? -20.344 3.103 15.385 1.00 94.75 182 MET A CA 1
ATOM 1382 C C . MET A 1 182 ? -21.449 3.719 16.256 1.00 94.75 182 MET A C 1
ATOM 1384 O O . MET A 1 182 ? -21.225 4.008 17.427 1.00 94.75 182 MET A O 1
ATOM 1388 N N . ARG A 1 183 ? -22.681 3.822 15.742 1.00 93.56 183 ARG A N 1
ATOM 1389 C CA . ARG A 1 183 ? -23.860 4.281 16.498 1.00 93.56 183 ARG A CA 1
ATOM 1390 C C . ARG A 1 183 ? -24.109 3.434 17.743 1.00 93.56 183 ARG A C 1
ATOM 1392 O O . ARG A 1 183 ? -24.420 3.979 18.797 1.00 93.56 183 ARG A O 1
ATOM 1399 N N . SER A 1 184 ? -24.010 2.113 17.620 1.00 94.44 184 SER A N 1
ATOM 1400 C CA . SER A 1 184 ? -24.169 1.196 18.753 1.00 94.44 184 SER A CA 1
ATOM 1401 C C . SER A 1 184 ? -23.038 1.346 19.770 1.00 94.44 184 SER A C 1
ATOM 1403 O O . SER A 1 184 ? -23.297 1.330 20.970 1.00 94.44 184 SER A O 1
ATOM 1405 N N . ALA A 1 185 ? -21.801 1.531 19.302 1.00 94.06 185 ALA A N 1
ATOM 1406 C CA . ALA A 1 185 ? -20.638 1.745 20.152 1.00 94.06 185 ALA A CA 1
ATOM 1407 C C . ALA A 1 185 ? -20.766 3.046 20.956 1.00 94.06 185 ALA A C 1
ATOM 1409 O O . ALA A 1 185 ? -20.663 3.012 22.175 1.00 94.06 185 ALA A O 1
ATOM 1410 N N . LEU A 1 186 ? -21.099 4.168 20.314 1.00 91.38 186 LEU A N 1
ATOM 1411 C CA . LEU A 1 186 ? -21.200 5.486 20.960 1.00 91.38 186 LEU A CA 1
ATOM 1412 C C . LEU A 1 186 ? -22.209 5.559 22.120 1.00 91.38 186 LEU A C 1
ATOM 1414 O O . LEU A 1 186 ? -22.102 6.446 22.956 1.00 91.38 186 LEU A O 1
ATOM 1418 N N . LYS A 1 187 ? -23.162 4.623 22.208 1.00 90.06 187 LYS A N 1
ATOM 1419 C CA . LYS A 1 187 ? -24.137 4.544 23.310 1.00 90.06 187 LYS A CA 1
ATOM 1420 C C . LYS A 1 187 ? -23.596 3.893 24.593 1.00 90.06 187 LYS A C 1
ATOM 1422 O O . LYS A 1 187 ? -24.306 3.897 25.592 1.00 90.06 187 LYS A O 1
ATOM 1427 N N . LYS A 1 188 ? -22.413 3.265 24.565 1.00 90.00 188 LYS A N 1
ATOM 1428 C CA . LYS A 1 188 ? -21.887 2.450 25.680 1.00 90.00 188 LYS A CA 1
ATOM 1429 C C . LYS A 1 188 ? -20.905 3.137 26.646 1.00 90.00 188 LYS A C 1
ATOM 1431 O O . LYS A 1 188 ? -20.920 2.739 27.811 1.00 90.00 188 LYS A O 1
ATOM 1436 N N . PRO A 1 189 ? -20.011 4.056 26.226 1.00 84.94 189 PRO A N 1
ATOM 1437 C CA . PRO A 1 189 ? -19.056 4.676 27.140 1.00 84.94 189 PRO A CA 1
ATOM 1438 C C . PRO A 1 189 ? -19.766 5.377 28.300 1.00 84.94 189 PRO A C 1
ATOM 1440 O O . PRO A 1 189 ? -20.807 5.998 28.108 1.00 84.94 189 PRO A O 1
ATOM 1443 N N . ALA A 1 190 ? -19.191 5.287 29.500 1.00 79.38 190 ALA A N 1
ATOM 1444 C CA . ALA A 1 190 ? -19.716 5.973 30.681 1.00 79.38 190 ALA A CA 1
ATOM 1445 C C . ALA A 1 190 ? -19.515 7.495 30.588 1.00 79.38 190 ALA A C 1
ATOM 1447 O O . ALA A 1 190 ? -20.298 8.259 31.145 1.00 79.38 190 ALA A O 1
ATOM 1448 N N . LEU A 1 191 ? -18.480 7.923 29.860 1.00 85.62 191 LEU A N 1
ATOM 1449 C CA . LEU A 1 191 ? -18.207 9.314 29.529 1.00 85.62 191 LEU A CA 1
ATOM 1450 C C . LEU A 1 191 ? -18.048 9.462 28.010 1.00 85.62 191 LEU A C 1
ATOM 1452 O O . LEU A 1 191 ? -17.215 8.791 27.399 1.00 85.62 191 LEU A O 1
ATOM 1456 N N . PHE A 1 192 ? -18.820 10.363 27.409 1.00 88.44 192 PHE A N 1
ATOM 1457 C CA . PHE A 1 192 ? -18.705 10.736 26.002 1.00 88.44 192 PHE A CA 1
ATOM 1458 C C . PHE A 1 192 ? -18.726 12.260 25.872 1.00 88.44 192 PHE A C 1
ATOM 1460 O O . PHE A 1 192 ? -19.691 12.898 26.289 1.00 88.44 192 PHE A O 1
ATOM 1467 N N . THR A 1 193 ? -17.681 12.824 25.267 1.00 88.38 193 THR A N 1
ATOM 1468 C CA . THR A 1 193 ? -17.555 14.265 25.017 1.00 88.38 193 THR A CA 1
ATOM 1469 C C . THR A 1 193 ? -17.233 14.496 23.548 1.00 88.38 193 THR A C 1
ATOM 1471 O O . THR A 1 193 ? -16.314 13.878 23.017 1.00 88.38 193 THR A O 1
ATOM 1474 N N . ALA A 1 194 ? -17.951 15.411 22.897 1.00 85.44 194 ALA A N 1
ATOM 1475 C CA . ALA A 1 194 ? -17.640 15.879 21.551 1.00 85.44 194 ALA A CA 1
ATOM 1476 C C . ALA A 1 194 ? -17.311 17.377 21.591 1.00 85.44 194 ALA A C 1
ATOM 1478 O O . ALA A 1 194 ? -18.104 18.175 22.085 1.00 85.44 194 ALA A O 1
ATOM 1479 N N . ILE A 1 195 ? -16.136 17.746 21.086 1.00 86.75 195 ILE A N 1
ATOM 1480 C CA . ILE A 1 195 ? -15.644 19.118 20.985 1.00 86.75 195 ILE A CA 1
ATOM 1481 C C . ILE A 1 195 ? -15.532 19.430 19.498 1.00 86.75 195 ILE A C 1
ATOM 1483 O O . ILE A 1 195 ? -14.656 18.911 18.809 1.00 86.75 195 ILE A O 1
ATOM 1487 N N . SER A 1 196 ? -16.423 20.269 18.992 1.00 80.44 196 SER A N 1
ATOM 1488 C CA . SER A 1 196 ? -16.413 20.701 17.597 1.00 80.44 196 SER A CA 1
ATOM 1489 C C . SER A 1 196 ? -16.608 22.202 17.521 1.00 80.44 196 SER A C 1
ATOM 1491 O O . SER A 1 196 ? -17.502 22.741 18.173 1.00 80.44 196 SER A O 1
ATOM 1493 N N . ILE A 1 197 ? -15.830 22.858 16.666 1.00 79.44 197 ILE A N 1
ATOM 1494 C CA . ILE A 1 197 ? -16.222 24.160 16.141 1.00 79.44 197 ILE A CA 1
ATOM 1495 C C . ILE A 1 197 ? -17.251 23.894 15.046 1.00 79.44 197 ILE A C 1
ATOM 1497 O O . ILE A 1 197 ? -16.965 23.219 14.060 1.00 79.44 197 ILE A O 1
ATOM 1501 N N . GLN A 1 198 ? -18.480 24.352 15.246 1.00 62.88 198 GLN A N 1
ATOM 1502 C CA . GLN A 1 198 ? -19.429 24.438 14.149 1.00 62.88 198 GLN A CA 1
ATOM 1503 C C . GLN A 1 198 ? -19.389 25.876 13.659 1.00 62.88 198 GLN A C 1
ATOM 1505 O O . GLN A 1 198 ? -20.163 26.718 14.108 1.00 62.88 198 GLN A O 1
ATOM 1510 N N . GLU A 1 199 ? -18.460 26.165 12.751 1.00 52.94 199 GLU A N 1
ATOM 1511 C CA . GLU A 1 199 ? -18.663 27.304 11.870 1.00 52.94 199 GLU A CA 1
ATOM 1512 C C . GLU A 1 199 ? -19.880 26.953 11.018 1.00 52.94 199 GLU A C 1
ATOM 1514 O O . GLU A 1 199 ? -19.831 26.113 10.117 1.00 52.94 199 GLU A O 1
ATOM 1519 N N . MET A 1 200 ? -21.027 27.544 11.359 1.00 42.38 200 MET A N 1
ATOM 1520 C CA . MET A 1 200 ? -22.092 27.677 10.385 1.00 42.38 200 MET A CA 1
ATOM 1521 C C . MET A 1 200 ? -21.499 28.525 9.270 1.00 42.38 200 MET A C 1
ATOM 1523 O O . MET A 1 200 ? -21.440 29.749 9.384 1.00 42.38 200 MET A O 1
ATOM 1527 N N . PHE A 1 201 ? -21.030 27.878 8.203 1.00 48.12 201 PHE A N 1
ATOM 1528 C CA . PHE A 1 201 ? -20.915 28.536 6.918 1.00 48.12 201 PHE A CA 1
ATOM 1529 C C . PHE A 1 201 ? -22.327 29.012 6.585 1.00 48.12 201 PHE A C 1
ATOM 1531 O O . PHE A 1 201 ? -23.133 28.283 6.009 1.00 48.12 201 PHE A O 1
ATOM 1538 N N . ASN A 1 202 ? -22.650 30.234 7.009 1.00 42.47 202 ASN A N 1
ATOM 1539 C CA . ASN A 1 202 ? -23.673 31.030 6.372 1.00 42.47 202 ASN A CA 1
ATOM 1540 C C . ASN A 1 202 ? -23.178 31.160 4.943 1.00 42.47 202 ASN A C 1
ATOM 1542 O O . ASN A 1 202 ? -22.351 32.017 4.640 1.00 42.47 202 ASN A O 1
ATOM 1546 N N . TYR A 1 203 ? -23.615 30.233 4.096 1.00 47.31 203 TYR A N 1
ATOM 1547 C CA . TYR A 1 203 ? -23.420 30.287 2.666 1.00 47.31 203 TYR A CA 1
ATOM 1548 C C . TYR A 1 203 ? -24.203 31.508 2.179 1.00 47.31 203 TYR A C 1
ATOM 1550 O O . TYR A 1 203 ? -25.339 31.416 1.723 1.00 47.31 203 TYR A O 1
ATOM 1558 N N . GLN A 1 204 ? -23.626 32.693 2.367 1.00 46.28 204 GLN A N 1
ATOM 1559 C CA . GLN A 1 204 ? -23.989 33.868 1.606 1.00 46.28 204 GLN A CA 1
ATOM 1560 C C . GLN A 1 204 ? -23.454 33.567 0.218 1.00 46.28 204 GLN A C 1
ATOM 1562 O O . GLN A 1 204 ? -22.248 33.639 -0.010 1.00 46.28 204 GLN A O 1
ATOM 1567 N N . GLY A 1 205 ? -24.342 33.054 -0.636 1.00 43.00 205 GLY A N 1
ATOM 1568 C CA . GLY A 1 205 ? -23.994 32.567 -1.960 1.00 43.00 205 GLY A CA 1
ATOM 1569 C C . GLY A 1 205 ? -23.052 33.539 -2.647 1.00 43.00 205 GLY A C 1
ATOM 1570 O O . GLY A 1 205 ? -23.364 34.719 -2.772 1.00 43.00 205 GLY A O 1
ATOM 1571 N N . ASN A 1 206 ? -21.889 33.043 -3.052 1.00 44.31 206 ASN A N 1
ATOM 1572 C CA . ASN A 1 206 ? -21.037 33.761 -3.976 1.00 44.31 206 ASN A CA 1
ATOM 1573 C C . ASN A 1 206 ? -21.619 33.508 -5.379 1.00 44.31 206 ASN A C 1
ATOM 1575 O O . ASN A 1 206 ? -21.559 32.366 -5.837 1.00 44.31 206 ASN A O 1
ATOM 1579 N N . PRO A 1 207 ? -22.238 34.498 -6.051 1.00 46.91 207 PRO A N 1
ATOM 1580 C CA . PRO A 1 207 ? -22.904 34.269 -7.330 1.00 46.91 207 PRO A CA 1
ATOM 1581 C C . PRO A 1 207 ? -21.935 34.266 -8.523 1.00 46.91 207 PRO A C 1
ATOM 1583 O O . PRO A 1 207 ? -22.387 34.220 -9.661 1.00 46.91 207 PRO A O 1
ATOM 1586 N N . GLY A 1 208 ? -20.621 34.341 -8.310 1.00 46.53 208 GLY A N 1
ATOM 1587 C CA . GLY A 1 208 ? -19.658 34.490 -9.396 1.00 46.53 208 GLY A CA 1
ATOM 1588 C C . GLY A 1 208 ? -18.663 33.349 -9.460 1.00 46.53 208 GLY A C 1
ATOM 1589 O O . GLY A 1 208 ? -17.602 33.485 -8.875 1.00 46.53 208 GLY A O 1
ATOM 1590 N N . PHE A 1 209 ? -19.011 32.273 -10.167 1.00 44.56 209 PHE A N 1
ATOM 1591 C CA . PHE A 1 209 ? -18.119 31.498 -11.045 1.00 44.56 209 PHE A CA 1
ATOM 1592 C C . PHE A 1 209 ? -18.997 30.619 -11.956 1.00 44.56 209 PHE A C 1
ATOM 1594 O O . PHE A 1 209 ? -19.229 29.440 -11.688 1.00 44.56 209 PHE A O 1
ATOM 1601 N N . LEU A 1 210 ? -19.522 31.250 -13.009 1.00 39.88 210 LEU A N 1
ATOM 1602 C CA . LEU A 1 210 ? -19.799 30.642 -14.311 1.00 39.88 210 LEU A CA 1
ATOM 1603 C C . LEU A 1 210 ? -18.901 31.346 -15.328 1.00 39.88 210 LEU A C 1
ATOM 1605 O O . LEU A 1 210 ? -18.770 32.586 -15.198 1.00 39.88 210 LEU A O 1
#

Solvent-accessible surface area (backbone atoms only — not comparable to full-atom values): 12884 Å² total; per-residue (Å²): 77,69,39,54,29,61,76,69,65,48,46,35,63,71,46,38,73,74,76,55,78,66,59,68,63,47,59,58,59,33,66,82,52,45,52,76,63,44,20,78,73,72,71,48,56,36,66,55,45,49,50,51,28,51,51,53,52,70,44,78,61,39,60,90,80,80,63,88,71,73,45,75,82,46,97,59,16,70,60,53,52,50,50,54,50,48,51,34,49,38,51,60,16,57,72,42,86,67,22,40,68,79,75,77,60,32,71,98,82,36,74,38,93,80,60,75,64,85,80,72,68,92,64,79,77,89,68,81,42,55,49,29,90,84,37,48,81,84,18,58,86,66,83,46,56,45,66,87,47,49,41,57,21,43,66,70,35,50,99,56,68,54,49,67,47,78,39,67,76,65,53,63,62,77,76,40,85,60,39,69,55,36,55,58,20,72,73,60,40,83,38,78,46,79,48,67,86,78,77,76,74,76,76,70,76,78,88,80,86,130

Foldseek 3Di:
DVQLCLVVVLFDPVLCVPPHDCVVVVNVVCVVPQLVNVCVVVVDHSVVVNVVLCVPSVDPPEEDDDDPPPLVPDPCSVVVVVVRVVSLRRSVQECDVNGHDPPCLDPPHGDGVLCPDDPVDVDDDPDQAACCVVCVPVCPPVSDHPVLCQLVCLVPCPPHHAQEDEAEQDDCCPPPPPNVSVVVSQVRHVYYHYHHDPPPPPCPDPPDDD

pLDDT: mean 83.49, std 17.4, range [39.88, 98.44]

Nearest PDB structures (foldseek):
  2vpw-assembly1_E  TM=7.553E-01  e=5.198E-06  Thermus thermophilus HB27
  7vw6-assembly1_A  TM=7.153E-01  e=4.075E-06  Methylorubrum extorquens AM1
  2w4l-assembly1_C  TM=5.164E-01  e=6.981E+00  Homo sapiens

Secondary structure (DSSP, 8-state):
-HHHHHHTT-S-HHHHHHH-S-HHHHHHHHTT--HHHHHHHH---HHHHHHHHHHHHHSSS----PPTTSSTTSTTHHHHHHHHHHHHHHTT-BSSTTSB----S-TTTSPPTT-------SS---SPPTTTTT-TTTTTTSS---GGGHHHHHHH--SS---EEEEES--HHHHSS-HHHHHHHHTS-SEEEEE---------------

Organism: NCBI:txid201089

InterPro domains:
  IPR050612 Prokaryotic Molybdopterin Oxidoreductases [PTHR43742] (1-196)

Mean predicted aligned error: 9.17 Å